Protein AF-X1V152-F1 (afdb_monomer)

pLDDT: mean 90.17, std 10.78, range [33.88, 98.38]

Secondary structure (DSSP, 8-state):
-HHHHGGGGS-HHHHHHHHHH-HHHHHHHHHHHS--S-EEEEEEEEEESSTTTSPEEEEEEEEEEES-HHHHHHHHHHHTT--GGG-HHHHHHHHTTSS---GGG-PPPSS-HHHH--PPPPGGG------TT-EEEE-TT--HHHHHHHHHHHHHHHHTT-GGG-TT-EEEETTPPPPTTS-GGGEEEESTTS-GGG--TT-B--SSPPHHHHHHHHHGGGSPPPPSS--S-GGGS--

Structure (mmCIF, N/CA/C/O backbone):
data_AF-X1V152-F1
#
_entry.id   AF-X1V152-F1
#
loop_
_atom_site.group_PDB
_atom_site.id
_atom_site.type_symbol
_atom_site.label_atom_id
_atom_site.label_alt_id
_atom_site.label_comp_id
_atom_site.label_asym_id
_atom_site.label_entity_id
_atom_site.label_seq_id
_atom_site.pdbx_PDB_ins_code
_atom_site.Cartn_x
_atom_site.Cartn_y
_atom_site.Cartn_z
_atom_site.occupancy
_atom_site.B_iso_or_equiv
_atom_site.auth_seq_id
_atom_site.auth_comp_id
_atom_site.auth_asym_id
_atom_site.auth_atom_id
_atom_site.pdbx_PDB_model_num
ATOM 1 N N . CYS A 1 1 ? -6.641 1.161 7.320 1.00 76.44 1 CYS A N 1
ATOM 2 C CA . CYS A 1 1 ? -8.022 1.249 6.824 1.00 76.44 1 CYS A CA 1
ATOM 3 C C . CYS A 1 1 ? -8.574 2.620 7.219 1.00 76.44 1 CYS A C 1
ATOM 5 O O . CYS A 1 1 ? -8.045 3.566 6.658 1.00 76.44 1 CYS A O 1
ATOM 7 N N . ALA A 1 2 ? -9.563 2.764 8.109 1.00 95.12 2 ALA A N 1
ATOM 8 C CA . ALA A 1 2 ? -10.300 3.973 8.504 1.00 95.12 2 ALA A CA 1
ATOM 9 C C . ALA A 1 2 ? -9.567 5.325 8.364 1.00 95.12 2 ALA A C 1
ATOM 11 O O . ALA A 1 2 ? -10.136 6.253 7.788 1.00 95.12 2 ALA A O 1
ATOM 12 N N . ILE A 1 3 ? -8.303 5.431 8.788 1.00 96.38 3 ILE A N 1
ATOM 13 C CA . ILE A 1 3 ? -7.504 6.663 8.686 1.00 96.38 3 ILE A CA 1
ATOM 14 C C . ILE A 1 3 ? -7.314 7.091 7.220 1.00 96.38 3 ILE A C 1
ATOM 16 O O . ILE A 1 3 ? -7.650 8.208 6.824 1.00 96.38 3 ILE A O 1
ATOM 20 N N . LYS A 1 4 ? -6.863 6.175 6.352 1.00 92.19 4 LYS A N 1
ATOM 21 C CA . LYS A 1 4 ? -6.648 6.445 4.917 1.00 92.19 4 LYS A CA 1
ATOM 22 C C . LYS A 1 4 ? -7.946 6.818 4.186 1.00 92.19 4 LYS A C 1
ATOM 24 O O . LYS A 1 4 ? -7.892 7.494 3.147 1.00 92.19 4 LYS A O 1
ATOM 29 N N . LYS A 1 5 ? -9.119 6.398 4.677 1.00 92.25 5 LYS A N 1
ATOM 30 C CA . LYS A 1 5 ? -10.402 6.755 4.044 1.00 92.25 5 LYS A CA 1
ATOM 31 C C . LYS A 1 5 ? -10.668 8.265 4.095 1.00 92.25 5 LYS A C 1
ATOM 33 O O . LYS A 1 5 ? -11.250 8.783 3.146 1.00 92.25 5 LYS A O 1
ATOM 38 N N . LEU A 1 6 ? -10.134 8.989 5.084 1.00 94.12 6 LEU A N 1
ATOM 39 C CA . LEU A 1 6 ? -10.280 10.450 5.190 1.00 94.12 6 LEU A CA 1
ATOM 40 C C . LEU A 1 6 ? -9.691 11.210 3.999 1.00 94.12 6 LEU A C 1
ATOM 42 O O . LEU A 1 6 ? -10.217 12.246 3.608 1.00 94.12 6 LEU A O 1
ATOM 46 N N . LYS A 1 7 ? -8.671 10.659 3.331 1.00 92.25 7 LYS A N 1
ATOM 47 C CA . LYS A 1 7 ? -8.124 11.242 2.092 1.00 92.25 7 LYS A CA 1
ATOM 48 C C . LYS A 1 7 ? -9.164 11.336 0.961 1.00 92.25 7 LYS A C 1
ATOM 50 O O . LYS A 1 7 ? -8.957 12.067 -0.004 1.00 92.25 7 LYS A O 1
ATOM 55 N N . GLY A 1 8 ? -10.267 10.587 1.050 1.00 91.62 8 GLY A N 1
ATOM 56 C CA . GLY A 1 8 ? -11.402 10.688 0.131 1.00 91.62 8 GLY A CA 1
ATOM 57 C C . GLY A 1 8 ? -12.161 12.016 0.221 1.00 91.62 8 GLY A C 1
ATOM 58 O O . GLY A 1 8 ? -12.855 12.357 -0.726 1.00 91.62 8 GLY A O 1
ATOM 59 N N . LEU A 1 9 ? -11.983 12.777 1.305 1.00 92.69 9 LEU A N 1
ATOM 60 C CA . LEU A 1 9 ? -12.611 14.087 1.520 1.00 92.69 9 LEU A CA 1
ATOM 61 C C . LEU A 1 9 ? -11.923 15.222 0.746 1.00 92.69 9 LEU A C 1
ATOM 63 O O . LEU A 1 9 ? -12.422 16.343 0.715 1.00 92.69 9 LEU A O 1
ATOM 67 N N . LEU A 1 10 ? -10.769 14.946 0.138 1.00 92.44 10 LEU A N 1
ATOM 68 C CA . LEU A 1 10 ? -10.032 15.908 -0.672 1.00 92.44 10 LEU A CA 1
ATOM 69 C C . LEU A 1 10 ? -10.479 15.869 -2.134 1.00 92.44 10 LEU A C 1
ATOM 71 O O . LEU A 1 10 ? -10.869 14.822 -2.654 1.00 92.44 10 LEU A O 1
ATOM 75 N N . THR A 1 11 ? -10.315 16.994 -2.828 1.00 93.62 11 THR A N 1
ATOM 76 C CA . THR A 1 11 ? -10.390 17.041 -4.295 1.00 93.62 11 THR A CA 1
ATOM 77 C C . THR A 1 11 ? -9.261 16.217 -4.914 1.00 93.62 11 THR A C 1
ATOM 79 O O . THR A 1 11 ? -8.253 15.929 -4.264 1.00 93.62 11 THR A O 1
ATOM 82 N N . ASP A 1 12 ? -9.376 15.853 -6.189 1.00 85.50 12 ASP A N 1
ATOM 83 C CA . ASP A 1 12 ? -8.322 15.078 -6.854 1.00 85.50 12 ASP A CA 1
ATOM 84 C C . ASP A 1 12 ? -6.997 15.841 -6.956 1.00 85.50 12 ASP A C 1
ATOM 86 O O . ASP A 1 12 ? -5.931 15.243 -6.793 1.00 85.50 12 ASP A O 1
ATOM 90 N N . GLN A 1 13 ? -7.050 17.167 -7.116 1.00 86.00 13 GLN A N 1
ATOM 91 C CA . GLN A 1 13 ? -5.863 18.019 -7.014 1.00 86.00 13 GLN A CA 1
ATOM 92 C C . GLN A 1 13 ? -5.246 17.946 -5.612 1.00 86.00 13 GLN A C 1
ATOM 94 O O . GLN A 1 13 ? -4.055 17.667 -5.493 1.00 86.00 13 GLN A O 1
ATOM 99 N N . GLY A 1 14 ? -6.048 18.081 -4.548 1.00 89.69 14 GLY A N 1
ATOM 100 C CA . GLY A 1 14 ? -5.559 17.973 -3.168 1.00 89.69 14 GLY A CA 1
ATOM 101 C C . GLY A 1 14 ? -4.979 16.591 -2.851 1.00 89.69 14 GLY A C 1
ATOM 102 O O . GLY A 1 14 ? -3.923 16.467 -2.232 1.00 89.69 14 GLY A O 1
ATOM 103 N N . LYS A 1 15 ? -5.604 15.521 -3.360 1.00 86.19 15 LYS A N 1
ATOM 104 C CA . LYS A 1 15 ? -5.084 14.152 -3.250 1.00 86.19 15 LYS A CA 1
ATOM 105 C C . LYS A 1 15 ? -3.706 14.008 -3.893 1.00 86.19 15 LYS A C 1
ATOM 107 O O . LYS A 1 15 ? -2.918 13.212 -3.373 1.00 86.19 15 LYS A O 1
ATOM 112 N N . LYS A 1 16 ? -3.447 14.677 -5.021 1.00 82.12 16 LYS A N 1
ATOM 113 C CA . LYS A 1 16 ? -2.149 14.665 -5.713 1.00 82.12 16 LYS A CA 1
ATOM 114 C C . LYS A 1 16 ? -1.124 15.528 -4.970 1.00 82.12 16 LYS A C 1
ATOM 116 O O . LYS A 1 16 ? -0.046 15.018 -4.680 1.00 82.12 16 LYS A O 1
ATOM 121 N N . GLY A 1 17 ? -1.482 16.758 -4.591 1.00 84.81 17 GLY A N 1
ATOM 122 C CA . GLY A 1 17 ? -0.613 17.682 -3.845 1.00 84.81 17 GLY A CA 1
ATOM 123 C C . GLY A 1 17 ? -0.079 17.076 -2.545 1.00 84.81 17 GLY A C 1
ATOM 124 O O . GLY A 1 17 ? 1.127 17.035 -2.328 1.00 84.81 17 GLY A O 1
ATOM 125 N N . MET A 1 18 ? -0.949 16.423 -1.769 1.00 87.88 18 MET A N 1
ATOM 126 C CA . MET A 1 18 ? -0.575 15.753 -0.516 1.00 87.88 18 MET A CA 1
ATOM 127 C C . MET A 1 18 ? 0.533 14.692 -0.667 1.00 87.88 18 MET A C 1
ATOM 129 O O . MET A 1 18 ? 1.293 14.462 0.270 1.00 87.88 18 MET A O 1
ATOM 133 N N . HIS A 1 19 ? 0.669 14.035 -1.827 1.00 80.38 19 HIS A N 1
ATOM 134 C CA . HIS A 1 19 ? 1.781 13.093 -2.036 1.00 80.38 19 HIS A CA 1
ATOM 135 C C . HIS A 1 19 ? 3.143 13.789 -2.119 1.00 80.38 19 HIS A C 1
ATOM 137 O O . HIS A 1 19 ? 4.162 13.138 -1.907 1.00 80.38 19 HIS A O 1
ATOM 143 N N . GLN A 1 20 ? 3.167 15.077 -2.464 1.00 78.44 20 GLN A N 1
ATOM 144 C CA . GLN A 1 20 ? 4.387 15.871 -2.593 1.00 78.44 20 GLN A CA 1
ATOM 145 C C . GLN A 1 20 ? 4.755 16.576 -1.285 1.00 78.44 20 GLN A C 1
ATOM 147 O O . GLN A 1 20 ? 5.934 16.774 -1.022 1.00 78.44 20 GLN A O 1
ATOM 152 N N . GLU A 1 21 ? 3.758 16.911 -0.470 1.00 84.62 21 GLU A N 1
ATOM 153 C CA . GLU A 1 21 ? 3.936 17.659 0.781 1.00 84.62 21 GLU A CA 1
ATOM 154 C C . GLU A 1 21 ? 4.182 16.757 2.000 1.00 84.62 21 GLU A C 1
ATOM 156 O O . GLU A 1 21 ? 4.743 17.202 2.995 1.00 84.62 21 GLU A O 1
ATOM 161 N N . GLY A 1 22 ? 3.792 15.482 1.924 1.00 87.75 22 GLY A N 1
ATOM 162 C CA . GLY A 1 22 ? 3.947 14.522 3.016 1.00 87.75 22 GLY A CA 1
ATOM 163 C C . GLY A 1 22 ? 2.675 13.712 3.210 1.00 87.75 22 GLY A C 1
ATOM 164 O O . GLY A 1 22 ? 1.782 14.096 3.961 1.00 87.75 22 GLY A O 1
ATOM 165 N N . LEU A 1 23 ? 2.589 12.562 2.533 1.00 87.44 23 LEU A N 1
ATOM 166 C CA . LEU A 1 23 ? 1.359 11.769 2.486 1.00 87.44 23 LEU A CA 1
ATOM 167 C C . LEU A 1 23 ? 0.889 11.309 3.870 1.00 87.44 23 LEU A C 1
ATOM 169 O O . LEU A 1 23 ? -0.301 11.378 4.162 1.00 87.44 23 LEU A O 1
ATOM 173 N N . PHE A 1 24 ? 1.803 10.788 4.688 1.00 91.06 24 PHE A N 1
ATOM 174 C CA . PHE A 1 24 ? 1.440 10.192 5.972 1.00 91.06 24 PHE A CA 1
ATOM 175 C C . PHE A 1 24 ? 0.976 11.261 6.961 1.00 91.06 24 PHE A C 1
ATOM 177 O O . PHE A 1 24 ? -0.151 11.178 7.444 1.00 91.06 24 PHE A O 1
ATOM 184 N N . GLU A 1 25 ? 1.778 12.307 7.162 1.00 92.88 25 GLU A N 1
ATOM 185 C CA . GLU A 1 25 ? 1.422 13.424 8.044 1.00 92.88 25 GLU A CA 1
ATOM 186 C C . GLU A 1 25 ? 0.159 14.144 7.583 1.00 92.88 25 GLU A C 1
ATOM 188 O O . GLU A 1 25 ? -0.759 14.327 8.378 1.00 92.88 25 GLU A O 1
ATOM 193 N N . GLY A 1 26 ? 0.045 14.443 6.285 1.00 94.19 26 GLY A N 1
ATOM 194 C CA . GLY A 1 26 ? -1.124 15.131 5.748 1.00 94.19 26 GLY A CA 1
ATOM 195 C C . GLY A 1 26 ? -2.425 14.347 5.946 1.00 94.19 26 GLY A C 1
ATOM 196 O O . GLY A 1 26 ? -3.474 14.937 6.197 1.00 94.19 26 GLY A O 1
ATOM 197 N N . VAL A 1 27 ? -2.392 13.011 5.880 1.00 95.06 27 VAL A N 1
ATOM 198 C CA . VAL A 1 27 ? -3.576 12.191 6.194 1.00 95.06 27 VAL A CA 1
ATOM 199 C C . VAL A 1 27 ? -3.890 12.208 7.692 1.00 95.06 27 VAL A C 1
ATOM 201 O O . VAL A 1 27 ? -5.065 12.224 8.059 1.00 95.06 27 VAL A O 1
ATOM 204 N N . VAL A 1 28 ? -2.882 12.224 8.563 1.00 96.00 28 VAL A N 1
ATOM 205 C CA . VAL A 1 28 ? -3.095 12.313 10.015 1.00 96.00 28 VAL A CA 1
ATOM 206 C C . VAL A 1 28 ? -3.593 13.709 10.420 1.00 96.00 28 VAL A C 1
ATOM 208 O O . VAL A 1 28 ? -4.458 13.823 11.287 1.00 96.00 28 VAL A O 1
ATOM 211 N N . ASP A 1 29 ? -3.179 14.771 9.728 1.00 95.50 29 ASP A N 1
ATOM 212 C CA . ASP A 1 29 ? -3.737 16.119 9.902 1.00 95.50 29 ASP A CA 1
ATOM 213 C C . ASP A 1 29 ? -5.233 16.173 9.574 1.00 95.50 29 ASP A C 1
ATOM 215 O O . ASP A 1 29 ? -6.008 16.819 10.287 1.00 95.50 29 ASP A O 1
ATOM 219 N N . LEU A 1 30 ? -5.682 15.416 8.564 1.00 95.31 30 LEU A N 1
ATOM 220 C CA . LEU A 1 30 ? -7.113 15.276 8.290 1.00 95.31 30 LEU A CA 1
ATOM 221 C C . LEU A 1 30 ? -7.874 14.645 9.458 1.00 95.31 30 LEU A C 1
ATOM 223 O O . LEU A 1 30 ? -9.034 14.995 9.649 1.00 95.31 30 LEU A O 1
ATOM 227 N N . MET A 1 31 ? -7.267 13.763 10.261 1.00 95.19 31 MET A N 1
ATOM 228 C CA . MET A 1 31 ? -7.928 13.222 11.460 1.00 95.19 31 MET A CA 1
ATOM 229 C C . MET A 1 31 ? -8.165 14.298 12.524 1.00 95.19 31 MET A C 1
ATOM 231 O O . MET A 1 31 ? -9.177 14.259 13.222 1.00 95.19 31 MET A O 1
ATOM 235 N N . VAL A 1 32 ? -7.255 15.270 12.646 1.00 94.25 32 VAL A N 1
ATOM 236 C CA . VAL A 1 32 ? -7.402 16.384 13.597 1.00 94.25 32 VAL A CA 1
ATOM 237 C C . VAL A 1 32 ? -8.566 17.284 13.194 1.00 94.25 32 VAL A C 1
ATOM 239 O O . VAL A 1 32 ? -9.377 17.673 14.041 1.00 94.25 32 VAL A O 1
ATOM 242 N N . ALA A 1 33 ? -8.667 17.585 11.897 1.00 94.31 33 ALA A N 1
ATOM 243 C CA . ALA A 1 33 ? -9.751 18.388 11.345 1.00 94.31 33 ALA A CA 1
ATOM 244 C C . ALA A 1 33 ? -11.090 17.627 11.338 1.00 94.31 33 ALA A C 1
ATOM 246 O O . ALA A 1 33 ? -12.133 18.185 11.682 1.00 94.31 33 ALA A O 1
ATOM 247 N N . VAL A 1 34 ? -11.067 16.340 10.982 1.00 93.62 34 VAL A N 1
ATOM 248 C CA . VAL A 1 34 ? -12.252 15.499 10.783 1.00 93.62 34 VAL A CA 1
ATOM 249 C C . VAL A 1 34 ? -12.352 14.459 11.893 1.00 93.62 34 VAL A C 1
ATOM 251 O O . VAL A 1 34 ? -11.900 13.318 11.784 1.00 93.62 34 VAL A O 1
ATOM 254 N N . LYS A 1 35 ? -13.031 14.860 12.969 1.00 90.88 35 LYS A N 1
ATOM 255 C CA . LYS A 1 35 ? -13.246 14.056 14.180 1.00 90.88 35 LYS A CA 1
ATOM 256 C C . LYS A 1 35 ? -14.352 13.018 13.987 1.00 90.88 35 LYS A C 1
ATOM 258 O O . LYS A 1 35 ? -15.445 13.140 14.551 1.00 90.88 35 LYS A O 1
ATOM 263 N N . SER A 1 36 ? -14.056 12.018 13.164 1.00 93.38 36 SER A N 1
ATOM 264 C CA . SER A 1 36 ? -14.934 10.874 12.908 1.00 93.38 36 SER A CA 1
ATOM 265 C C . SER A 1 36 ? -15.398 10.244 14.223 1.00 93.38 36 SER A C 1
ATOM 267 O O . SER A 1 36 ? -14.604 10.045 15.137 1.00 93.38 36 SER A O 1
ATOM 269 N N . LYS A 1 37 ? -16.701 9.966 14.335 1.00 94.94 37 LYS A N 1
ATOM 270 C CA . LYS A 1 37 ? -17.310 9.420 15.564 1.00 94.94 37 LYS A CA 1
ATOM 271 C C . LYS A 1 37 ? -17.403 7.900 15.574 1.00 94.94 37 LYS A C 1
ATOM 273 O O . LYS A 1 37 ? -17.539 7.308 16.640 1.00 94.94 37 LYS A O 1
ATOM 278 N N . LEU A 1 38 ? -17.377 7.296 14.393 1.00 97.00 38 LEU A N 1
ATOM 279 C CA . LEU A 1 38 ? -17.448 5.863 14.178 1.00 97.00 38 LEU A CA 1
ATOM 280 C C . LEU A 1 38 ? -16.757 5.548 12.852 1.00 97.00 38 LEU A C 1
ATOM 282 O O . LEU A 1 38 ? -17.009 6.212 11.847 1.00 97.00 38 LEU A O 1
ATOM 286 N N . ALA A 1 39 ? -15.914 4.526 12.856 1.00 97.38 39 ALA A N 1
ATOM 287 C CA . ALA A 1 39 ? -15.405 3.882 11.663 1.00 97.38 39 ALA A CA 1
ATOM 288 C C . ALA A 1 39 ? -16.053 2.504 11.534 1.00 97.38 39 ALA A C 1
ATOM 290 O O . ALA A 1 39 ? -16.161 1.773 12.517 1.00 97.38 39 ALA A O 1
ATOM 291 N N . VAL A 1 40 ? -16.464 2.162 10.314 1.00 98.00 40 VAL A N 1
ATOM 292 C CA . VAL A 1 40 ? -16.958 0.833 9.953 1.00 98.00 40 VAL A CA 1
ATOM 293 C C . VAL A 1 40 ? -16.150 0.347 8.755 1.00 98.00 40 VAL A C 1
ATOM 295 O O . VAL A 1 40 ? -16.016 1.039 7.736 1.00 98.00 40 VAL A O 1
ATOM 298 N N . VAL A 1 41 ? -15.565 -0.832 8.902 1.00 97.94 41 VAL A N 1
ATOM 299 C CA . VAL A 1 41 ? -14.813 -1.538 7.874 1.00 97.94 41 VAL A CA 1
ATOM 300 C C . VAL A 1 41 ? -15.645 -2.736 7.454 1.00 97.94 41 VAL A C 1
ATOM 302 O O . VAL A 1 41 ? -15.878 -3.650 8.244 1.00 97.94 41 VAL A O 1
ATOM 305 N N . ASP A 1 42 ? -16.090 -2.696 6.203 1.00 97.50 42 ASP A N 1
ATOM 306 C CA . ASP A 1 42 ? -16.613 -3.868 5.518 1.00 97.50 42 ASP A CA 1
ATOM 307 C C . ASP A 1 42 ? -15.442 -4.819 5.255 1.00 97.50 42 ASP A C 1
ATOM 309 O O . ASP A 1 42 ? -14.516 -4.482 4.511 1.00 97.50 42 ASP A O 1
ATOM 313 N N . ALA A 1 43 ? -15.462 -5.951 5.950 1.00 97.25 43 ALA A N 1
ATOM 314 C CA . ALA A 1 43 ? -14.514 -7.040 5.812 1.00 97.25 43 ALA A CA 1
ATOM 315 C C . ALA A 1 43 ? -15.269 -8.337 5.477 1.00 97.25 43 ALA A C 1
ATOM 317 O O . ALA A 1 43 ? -14.896 -9.414 5.936 1.00 97.25 43 ALA A O 1
ATOM 318 N N . VAL A 1 44 ? -16.365 -8.247 4.711 1.00 98.12 44 VAL A N 1
ATOM 319 C CA . VAL A 1 44 ? -17.087 -9.436 4.238 1.00 98.12 44 VAL A CA 1
ATOM 320 C C . VAL A 1 44 ? -16.230 -10.151 3.197 1.00 98.12 44 VAL A C 1
ATOM 322 O O . VAL A 1 44 ? -15.864 -11.313 3.381 1.00 98.12 44 VAL A O 1
ATOM 325 N N . VAL A 1 45 ? -15.819 -9.413 2.162 1.00 97.44 45 VAL A N 1
ATOM 326 C CA . VAL A 1 45 ? -14.827 -9.846 1.173 1.00 97.44 45 VAL A CA 1
ATOM 327 C C . VAL A 1 45 ? -13.694 -8.830 1.138 1.00 97.44 45 VAL A C 1
ATOM 329 O O . VAL A 1 45 ? -13.854 -7.696 0.689 1.00 97.44 45 VAL A O 1
ATOM 332 N N . CYS A 1 46 ? -12.533 -9.250 1.620 1.00 96.62 46 CYS A N 1
ATOM 333 C CA . CYS A 1 46 ? -11.304 -8.475 1.585 1.00 96.62 46 CYS A CA 1
ATOM 334 C C . CYS A 1 46 ? -10.493 -8.791 0.319 1.00 96.62 46 CYS A C 1
ATOM 336 O O . CYS A 1 46 ? -10.899 -9.589 -0.528 1.00 96.62 46 CYS A O 1
ATOM 338 N N . GLN A 1 47 ? -9.312 -8.182 0.203 1.00 95.19 47 GLN A N 1
ATOM 339 C CA . GLN A 1 47 ? -8.391 -8.422 -0.901 1.00 95.19 47 GLN A CA 1
ATOM 340 C C . GLN A 1 47 ? -6.959 -8.600 -0.382 1.00 95.19 47 GLN A C 1
ATOM 342 O O . GLN A 1 47 ? -6.501 -7.819 0.453 1.00 95.19 47 GLN A O 1
ATOM 347 N N . GLU A 1 48 ? -6.254 -9.608 -0.894 1.00 95.00 48 GLU A N 1
ATOM 348 C CA . GLU A 1 48 ? -4.826 -9.846 -0.650 1.00 95.00 48 GLU A CA 1
ATOM 349 C C . GLU A 1 48 ? -4.011 -9.773 -1.954 1.00 95.00 48 GLU A C 1
ATOM 351 O O . GLU A 1 48 ? -4.569 -9.774 -3.051 1.00 95.00 48 GLU A O 1
ATOM 356 N N . GLY A 1 49 ? -2.684 -9.684 -1.865 1.00 91.88 49 GLY A N 1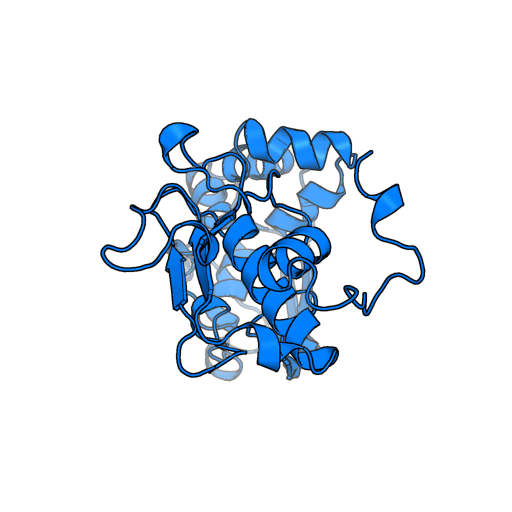
ATOM 357 C CA . GLY A 1 49 ? -1.812 -9.557 -3.035 1.00 91.88 49 GLY A CA 1
ATOM 358 C C . GLY A 1 49 ? -1.882 -8.173 -3.694 1.00 91.88 49 GLY A C 1
ATOM 359 O O . GLY A 1 49 ? -1.796 -7.145 -3.020 1.00 91.88 49 GLY A O 1
ATOM 360 N N . ILE A 1 50 ? -1.994 -8.126 -5.024 1.00 87.69 50 ILE A N 1
ATOM 361 C CA . ILE A 1 50 ? -1.819 -6.903 -5.843 1.00 87.69 50 ILE A CA 1
ATOM 362 C C . ILE A 1 50 ? -3.115 -6.078 -5.955 1.00 87.69 50 ILE A C 1
ATOM 364 O O . ILE A 1 50 ? -3.637 -5.813 -7.040 1.00 87.69 50 ILE A O 1
ATOM 368 N N . GLY A 1 51 ? -3.673 -5.670 -4.815 1.00 85.19 51 GLY A N 1
ATOM 369 C CA . GLY A 1 51 ? -4.806 -4.738 -4.775 1.00 85.19 51 GLY A CA 1
ATOM 370 C C . GLY A 1 51 ? -4.442 -3.309 -5.237 1.00 85.19 51 GLY A C 1
ATOM 371 O O . GLY A 1 51 ? -3.265 -2.969 -5.348 1.00 85.19 51 GLY A O 1
ATOM 372 N N . PRO A 1 52 ? -5.434 -2.428 -5.483 1.00 82.19 52 PRO A N 1
ATOM 373 C CA . PRO A 1 52 ? -6.870 -2.693 -5.393 1.00 82.19 52 PRO A CA 1
ATOM 374 C C . PRO A 1 52 ? -7.455 -3.358 -6.652 1.00 82.19 52 PRO A C 1
ATOM 376 O O . PRO A 1 52 ? -8.556 -3.894 -6.603 1.00 82.19 52 PRO A O 1
ATOM 379 N N . ILE A 1 53 ? -6.742 -3.330 -7.783 1.00 82.50 53 ILE A N 1
ATOM 380 C CA . ILE A 1 53 ? -7.286 -3.781 -9.076 1.00 82.50 53 ILE A CA 1
ATOM 381 C C . ILE A 1 53 ? -7.121 -5.293 -9.278 1.00 82.50 53 ILE A C 1
ATOM 383 O O . ILE A 1 53 ? -8.048 -5.946 -9.745 1.00 82.50 53 ILE A O 1
ATOM 387 N N . PHE A 1 54 ? -5.973 -5.865 -8.900 1.00 86.25 54 PHE A N 1
ATOM 388 C CA . PHE A 1 54 ? -5.591 -7.238 -9.270 1.00 86.25 54 PHE A CA 1
ATOM 389 C C . PHE A 1 54 ? -5.409 -8.191 -8.090 1.00 86.25 54 PHE A C 1
ATOM 391 O O . PHE A 1 54 ? -4.916 -9.306 -8.255 1.00 86.25 54 PHE A O 1
ATOM 398 N N . GLY A 1 55 ? -5.763 -7.759 -6.886 1.00 89.62 55 GLY A N 1
ATOM 399 C CA . GLY A 1 55 ? -5.632 -8.589 -5.702 1.00 89.62 55 GLY A CA 1
ATOM 400 C C . GLY A 1 55 ? -6.695 -9.684 -5.667 1.00 89.62 55 GLY A C 1
ATOM 401 O O . GLY A 1 55 ? -7.750 -9.580 -6.296 1.00 89.62 55 GLY A O 1
ATOM 402 N N . LYS A 1 56 ? -6.401 -10.733 -4.908 1.00 92.31 56 LYS A N 1
ATOM 403 C CA . LYS A 1 56 ? -7.195 -11.955 -4.802 1.00 92.31 56 LYS A CA 1
ATOM 404 C C . LYS A 1 56 ? -8.266 -11.759 -3.725 1.00 92.31 56 LYS A C 1
ATOM 406 O O . LYS A 1 56 ? -7.927 -11.268 -2.645 1.00 92.31 56 LYS A O 1
ATOM 411 N N . PRO A 1 57 ? -9.539 -12.091 -3.996 1.00 96.19 57 PRO A N 1
ATOM 412 C CA . PRO A 1 57 ? -10.592 -11.956 -3.001 1.00 96.19 57 PRO A CA 1
ATOM 413 C C . PRO A 1 57 ? -10.357 -12.929 -1.841 1.00 96.19 57 PRO A C 1
ATOM 415 O O . PRO A 1 57 ? -9.998 -14.087 -2.055 1.00 96.19 57 PRO A O 1
ATOM 418 N N . VAL A 1 58 ? -10.587 -12.459 -0.616 1.00 97.69 58 VAL A N 1
ATOM 419 C CA . VAL A 1 58 ? -10.540 -13.275 0.602 1.00 97.69 58 VAL A CA 1
ATOM 420 C C . VAL A 1 58 ? -11.838 -13.067 1.359 1.00 97.69 58 VAL A C 1
ATOM 422 O O . VAL A 1 58 ? -12.069 -12.001 1.926 1.00 97.69 58 VAL A O 1
ATOM 425 N N . GLU A 1 59 ? -12.690 -14.084 1.363 1.00 98.12 59 GLU A N 1
ATOM 426 C CA . GLU A 1 59 ? -13.903 -14.075 2.172 1.00 98.12 59 GLU A CA 1
ATOM 427 C C . GLU A 1 59 ? -13.526 -14.207 3.651 1.00 98.12 59 GLU A C 1
ATOM 429 O O . GLU A 1 59 ? -12.845 -15.154 4.051 1.00 98.12 59 GLU A O 1
ATOM 434 N N . MET A 1 60 ? -13.930 -13.218 4.445 1.00 98.00 60 MET A N 1
ATOM 435 C CA . MET A 1 60 ? -13.699 -13.173 5.889 1.00 98.00 60 MET A CA 1
ATOM 436 C C . MET A 1 60 ? -15.026 -13.149 6.656 1.00 98.00 60 MET A C 1
ATOM 438 O O . MET A 1 60 ? -15.066 -13.639 7.778 1.00 98.00 60 MET A O 1
ATOM 442 N N . ASN A 1 61 ? -16.112 -12.646 6.049 1.00 97.88 61 ASN A N 1
ATOM 443 C CA . ASN A 1 61 ? -17.445 -12.538 6.660 1.00 97.88 61 ASN A CA 1
ATOM 444 C C . ASN A 1 61 ? -17.456 -11.747 7.979 1.00 97.88 61 ASN A C 1
ATOM 446 O O . ASN A 1 61 ? -18.163 -12.095 8.923 1.00 97.88 61 ASN A O 1
ATOM 450 N N . LEU A 1 62 ? -16.679 -10.661 8.040 1.00 98.12 62 LEU A N 1
ATOM 451 C CA . LEU A 1 62 ? -16.540 -9.824 9.230 1.00 98.12 62 LEU A CA 1
ATOM 452 C C . LEU A 1 62 ? -16.987 -8.387 8.971 1.00 98.12 62 LEU A C 1
ATOM 454 O O . LEU A 1 62 ? -16.889 -7.856 7.867 1.00 98.12 62 LEU A O 1
ATOM 458 N N . ILE A 1 63 ? -17.391 -7.716 10.044 1.00 98.19 63 ILE A N 1
ATOM 459 C CA . ILE A 1 63 ? -17.475 -6.259 10.108 1.00 98.19 63 ILE A CA 1
ATOM 460 C C . ILE A 1 63 ? -16.609 -5.818 11.281 1.00 98.19 63 ILE A C 1
ATOM 462 O O . ILE A 1 63 ? -16.771 -6.318 12.391 1.00 98.19 63 ILE A O 1
ATOM 466 N N . VAL A 1 64 ? -15.709 -4.863 11.047 1.00 98.19 64 VAL A N 1
ATOM 467 C CA . VAL A 1 64 ? -14.922 -4.243 12.122 1.00 98.19 64 VAL A CA 1
ATOM 468 C C . VAL A 1 64 ? -15.433 -2.827 12.326 1.00 98.19 64 VAL A C 1
ATOM 470 O O . VAL A 1 64 ? -15.448 -2.030 11.388 1.00 98.19 64 VAL A O 1
ATOM 473 N N . ALA A 1 65 ? -15.857 -2.491 13.541 1.00 98.06 65 ALA A N 1
ATOM 474 C CA . ALA A 1 65 ? -16.377 -1.168 13.855 1.00 98.06 65 ALA A CA 1
ATOM 475 C C . ALA A 1 65 ? -15.838 -0.655 15.189 1.00 98.06 65 ALA A C 1
ATOM 477 O O . ALA A 1 65 ? -15.657 -1.415 16.135 1.00 98.06 65 ALA A O 1
ATOM 478 N N . GLY A 1 66 ? -15.599 0.651 15.272 1.00 98.00 66 GLY A N 1
ATOM 479 C CA . GLY A 1 66 ? -15.073 1.274 16.481 1.00 98.00 66 GLY A CA 1
ATOM 480 C C . GLY A 1 66 ? -15.080 2.795 16.405 1.00 98.00 66 GLY A C 1
ATOM 481 O O . GLY A 1 66 ? -15.166 3.382 15.326 1.00 98.00 66 GLY A O 1
ATOM 482 N N . LYS A 1 67 ? -15.029 3.448 17.569 1.00 97.31 67 LYS A N 1
ATOM 483 C CA . LYS A 1 67 ? -15.028 4.920 17.674 1.00 97.31 67 LYS A CA 1
ATOM 484 C C . LYS A 1 67 ? -13.626 5.524 17.569 1.00 97.31 67 LYS A C 1
ATOM 486 O O . LYS A 1 67 ? -13.499 6.696 17.236 1.00 97.31 67 LYS A O 1
ATOM 491 N N . ASP A 1 68 ? -12.600 4.721 17.834 1.00 98.06 68 ASP A N 1
ATOM 492 C CA . ASP A 1 68 ? -11.194 5.088 17.705 1.00 98.06 68 ASP A CA 1
ATOM 493 C C . ASP A 1 68 ? -10.639 4.536 16.383 1.00 98.06 68 ASP A C 1
ATOM 495 O O . ASP A 1 68 ? -10.620 3.327 16.145 1.00 98.06 68 ASP A O 1
ATOM 499 N N . LEU A 1 69 ? -10.206 5.437 15.500 1.00 98.00 69 LEU A N 1
ATOM 500 C CA . LEU A 1 69 ? -9.705 5.092 14.169 1.00 98.00 69 LEU A CA 1
ATOM 501 C C . LEU A 1 69 ? -8.356 4.361 14.221 1.00 98.00 69 LEU A C 1
ATOM 503 O O . LEU A 1 69 ? -8.109 3.507 13.370 1.00 98.00 69 LEU A O 1
ATOM 507 N N . VAL A 1 70 ? -7.503 4.679 15.198 1.00 98.25 70 VAL A N 1
ATOM 508 C CA . VAL A 1 70 ? -6.206 4.021 15.408 1.00 98.25 70 VAL A CA 1
ATOM 509 C C . VAL A 1 70 ? -6.430 2.604 15.934 1.00 98.25 70 VAL A C 1
ATOM 511 O O . VAL A 1 70 ? -5.813 1.658 15.438 1.00 98.25 70 VAL A O 1
ATOM 514 N N . ALA A 1 71 ? -7.378 2.424 16.856 1.00 98.38 71 ALA A N 1
ATOM 515 C CA . ALA A 1 71 ? -7.739 1.104 17.373 1.00 98.38 71 ALA A CA 1
ATOM 516 C C . ALA A 1 71 ? -8.343 0.213 16.275 1.00 98.38 71 ALA A C 1
ATOM 518 O O . ALA A 1 71 ? -7.989 -0.963 16.157 1.00 98.38 71 ALA A O 1
ATOM 519 N N . VAL A 1 72 ? -9.208 0.776 15.422 1.00 98.38 72 VAL A N 1
ATOM 520 C CA . VAL A 1 72 ? -9.781 0.062 14.270 1.00 98.38 72 VAL A CA 1
ATOM 521 C C . VAL A 1 72 ? -8.694 -0.335 13.273 1.00 98.38 72 VAL A C 1
ATOM 523 O O . VAL A 1 72 ? -8.651 -1.492 12.857 1.00 98.38 72 VAL A O 1
ATOM 526 N N . ASP A 1 73 ? -7.797 0.581 12.900 1.00 98.12 73 ASP A N 1
ATOM 527 C CA . ASP A 1 73 ? -6.749 0.289 11.918 1.00 98.12 73 ASP A CA 1
ATOM 528 C C . ASP A 1 73 ? -5.693 -0.686 12.435 1.00 98.12 73 ASP A C 1
ATOM 530 O O . ASP A 1 73 ? -5.312 -1.596 11.696 1.00 98.12 73 ASP A O 1
ATOM 534 N N . SER A 1 74 ? -5.279 -0.565 13.697 1.00 98.25 74 SER A N 1
ATOM 535 C CA . SER A 1 74 ? -4.363 -1.522 14.331 1.00 98.25 74 SER A CA 1
ATOM 536 C C . SER A 1 74 ? -4.992 -2.911 14.466 1.00 98.25 74 SER A C 1
ATOM 538 O O . SER A 1 74 ? -4.335 -3.917 14.201 1.00 98.25 74 SER A O 1
ATOM 540 N N . THR A 1 75 ? -6.285 -2.990 14.793 1.00 98.25 75 THR A N 1
ATOM 541 C CA . THR A 1 75 ? -7.017 -4.264 14.852 1.00 98.25 75 THR A CA 1
ATOM 542 C C . THR A 1 75 ? -7.174 -4.882 13.468 1.00 98.25 75 THR A C 1
ATOM 544 O O . THR A 1 75 ? -6.930 -6.075 13.316 1.00 98.25 75 THR A O 1
ATOM 547 N N . CYS A 1 76 ? -7.477 -4.081 12.441 1.00 98.19 76 CYS A N 1
ATOM 548 C CA . CYS A 1 76 ? -7.498 -4.556 11.058 1.00 98.19 76 CYS A CA 1
ATOM 549 C C . CYS A 1 76 ? -6.123 -5.064 10.610 1.00 98.19 76 CYS A C 1
ATOM 551 O O . CYS A 1 76 ? -6.065 -6.099 9.960 1.00 98.19 76 CYS A O 1
ATOM 553 N N . ALA A 1 77 ? -5.027 -4.377 10.960 1.00 97.94 77 ALA A N 1
ATOM 554 C CA . ALA A 1 77 ? -3.673 -4.827 10.636 1.00 97.94 77 ALA A CA 1
ATOM 555 C C . ALA A 1 77 ? -3.397 -6.217 11.231 1.00 97.94 77 ALA A C 1
ATOM 557 O O . ALA A 1 77 ? -3.054 -7.142 10.496 1.00 97.94 77 ALA A O 1
ATOM 558 N N . ARG A 1 78 ? -3.661 -6.396 12.533 1.00 97.94 78 ARG A N 1
ATOM 559 C CA . ARG A 1 78 ? -3.512 -7.693 13.211 1.00 97.94 78 ARG A CA 1
ATOM 560 C C . ARG A 1 78 ? -4.426 -8.772 12.616 1.00 97.94 78 ARG A C 1
ATOM 562 O O . ARG A 1 78 ? -3.978 -9.901 12.428 1.00 97.94 78 ARG A O 1
ATOM 569 N N . LEU A 1 79 ? -5.671 -8.422 12.273 1.00 98.25 79 LEU A N 1
ATOM 570 C CA . LEU A 1 79 ? -6.644 -9.327 11.644 1.00 98.25 79 LEU A CA 1
ATOM 571 C C . LEU A 1 79 ? -6.093 -9.950 10.356 1.00 98.25 79 LEU A C 1
ATOM 573 O O . LEU A 1 79 ? -6.275 -11.146 10.139 1.00 98.25 79 LEU A O 1
ATOM 577 N N . ILE A 1 80 ? -5.396 -9.156 9.535 1.00 97.62 80 ILE A N 1
ATOM 578 C CA . ILE A 1 80 ? -4.814 -9.606 8.261 1.00 97.62 80 ILE A CA 1
ATOM 579 C C . ILE A 1 80 ? -3.345 -10.067 8.372 1.00 97.62 80 ILE A C 1
ATOM 581 O O . ILE A 1 80 ? -2.678 -10.292 7.360 1.00 97.62 80 ILE A O 1
ATOM 585 N N . GLY A 1 81 ? -2.817 -10.213 9.593 1.00 97.00 81 GLY A N 1
ATOM 586 C CA . GLY A 1 81 ? -1.459 -10.706 9.853 1.00 97.00 81 GLY A CA 1
ATOM 587 C C . GLY A 1 81 ? -0.331 -9.697 9.603 1.00 97.00 81 GLY A C 1
ATOM 588 O O . GLY A 1 81 ? 0.787 -10.097 9.272 1.00 97.00 81 GLY A O 1
ATOM 589 N N . TYR A 1 82 ? -0.615 -8.403 9.737 1.00 96.62 82 TYR A N 1
ATOM 590 C CA . TYR A 1 82 ? 0.391 -7.344 9.817 1.00 96.62 82 TYR A CA 1
ATOM 591 C C . TYR A 1 82 ? 0.675 -6.982 11.274 1.00 96.62 82 TYR A C 1
ATOM 593 O O . TYR A 1 82 ? -0.231 -6.991 12.113 1.00 96.62 82 TYR A O 1
ATOM 601 N N . ASP A 1 83 ? 1.915 -6.592 11.556 1.00 96.56 83 ASP A N 1
ATOM 602 C CA . ASP A 1 83 ? 2.221 -5.877 12.787 1.00 96.56 83 ASP A CA 1
ATOM 603 C C . ASP A 1 83 ? 1.755 -4.411 12.632 1.00 96.56 83 ASP A C 1
ATOM 605 O O . ASP A 1 83 ? 2.076 -3.764 11.629 1.00 96.56 83 ASP A O 1
ATOM 609 N N . PRO A 1 84 ? 0.973 -3.851 13.578 1.00 96.38 84 PRO A N 1
ATOM 610 C CA . PRO A 1 84 ? 0.531 -2.459 13.506 1.00 96.38 84 PRO A CA 1
ATOM 611 C C . PRO A 1 84 ? 1.664 -1.438 13.330 1.00 96.38 84 PRO A C 1
ATOM 613 O O . PRO A 1 84 ? 1.439 -0.404 12.698 1.00 96.38 84 PRO A O 1
ATOM 616 N N . SER A 1 85 ? 2.874 -1.727 13.818 1.00 96.06 85 SER A N 1
ATOM 617 C CA . SER A 1 85 ? 4.059 -0.875 13.649 1.00 96.06 85 SER A CA 1
ATOM 618 C C . SER A 1 85 ? 4.519 -0.744 12.191 1.00 96.06 85 SER A C 1
ATOM 620 O O . SER A 1 85 ? 5.161 0.239 11.830 1.00 96.06 85 SER A O 1
ATOM 622 N N . GLU A 1 86 ? 4.116 -1.668 11.314 1.00 93.50 86 GLU A N 1
ATOM 623 C CA . GLU A 1 86 ? 4.363 -1.587 9.869 1.00 93.50 86 GLU A CA 1
ATOM 624 C C . GLU A 1 86 ? 3.433 -0.570 9.180 1.00 93.50 86 GLU A C 1
ATOM 626 O O . GLU A 1 86 ? 3.628 -0.208 8.016 1.00 93.50 86 GLU A O 1
ATOM 631 N N . THR A 1 87 ? 2.393 -0.094 9.875 1.00 92.50 87 THR A N 1
ATOM 632 C CA . THR A 1 87 ? 1.361 0.778 9.303 1.00 92.50 87 THR A CA 1
ATOM 633 C C . THR A 1 87 ? 1.583 2.241 9.686 1.00 92.50 87 THR A C 1
ATOM 635 O O . THR A 1 87 ? 0.991 2.757 10.629 1.00 92.50 87 THR A O 1
ATOM 638 N N . LEU A 1 88 ? 2.409 2.944 8.902 1.00 93.44 88 LEU A N 1
ATOM 639 C CA . LEU A 1 88 ? 2.847 4.323 9.185 1.00 93.44 88 LEU A CA 1
ATOM 640 C C . LEU A 1 88 ? 1.713 5.303 9.534 1.00 93.44 88 LEU A C 1
ATOM 642 O O . LEU A 1 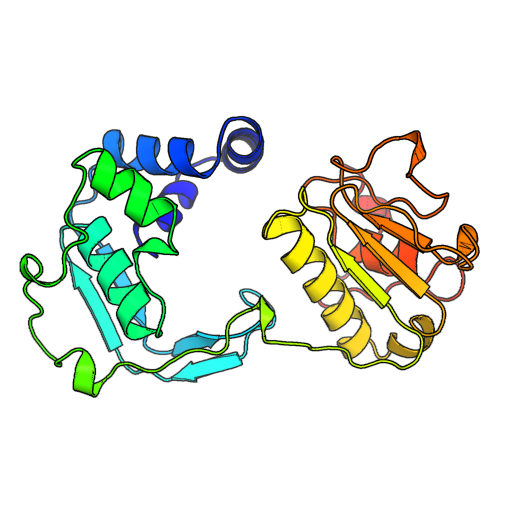88 ? 1.865 6.111 10.440 1.00 93.44 88 LEU A O 1
ATOM 646 N N . LEU A 1 89 ? 0.552 5.224 8.870 1.00 95.25 89 LEU A N 1
ATOM 647 C CA . LEU A 1 89 ? -0.595 6.078 9.221 1.00 95.25 89 LEU A CA 1
ATOM 648 C C . LEU A 1 89 ? -1.088 5.842 10.655 1.00 95.25 89 LEU A C 1
ATOM 650 O O . LEU A 1 89 ? -1.370 6.799 11.371 1.00 95.25 89 LEU A O 1
ATOM 654 N N . THR A 1 90 ? -1.192 4.579 11.065 1.00 97.00 90 THR A N 1
ATOM 655 C CA . THR A 1 90 ? -1.622 4.181 12.410 1.00 97.00 90 THR A CA 1
ATOM 656 C C . THR A 1 90 ? -0.579 4.593 13.442 1.00 97.00 90 THR A C 1
ATOM 658 O O . THR A 1 90 ? -0.935 5.185 14.457 1.00 97.00 90 THR A O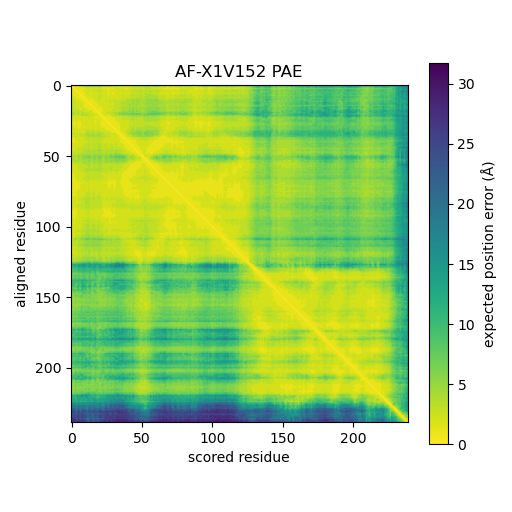 1
ATOM 661 N N . VAL A 1 91 ? 0.703 4.344 13.152 1.00 97.38 91 VAL A N 1
ATOM 662 C CA . VAL A 1 91 ? 1.834 4.710 14.017 1.00 97.38 91 VAL A CA 1
ATOM 663 C C . VAL A 1 91 ? 1.875 6.218 14.252 1.00 97.38 91 VAL A C 1
ATOM 665 O O . VAL A 1 91 ? 1.899 6.661 15.399 1.00 97.38 91 VAL A O 1
ATOM 668 N N . ASN A 1 92 ? 1.813 7.019 13.187 1.00 97.00 92 ASN A N 1
ATOM 669 C CA . ASN A 1 92 ? 1.916 8.475 13.289 1.00 97.00 92 ASN A CA 1
ATOM 670 C C . ASN A 1 92 ? 0.690 9.074 14.000 1.00 97.00 92 ASN A C 1
ATOM 672 O O . ASN A 1 92 ? 0.826 9.995 14.805 1.00 97.00 92 ASN A O 1
ATOM 676 N N . ALA A 1 93 ? -0.508 8.525 13.766 1.00 97.31 93 ALA A N 1
ATOM 677 C CA . ALA A 1 93 ? -1.714 8.933 14.485 1.00 97.31 93 ALA A CA 1
ATOM 678 C C . ALA A 1 93 ? -1.651 8.591 15.985 1.00 97.31 93 ALA A C 1
ATOM 680 O O . ALA A 1 93 ? -1.990 9.437 16.817 1.00 97.31 93 ALA A O 1
ATOM 681 N N . ALA A 1 94 ? -1.175 7.391 16.337 1.00 97.81 94 ALA A N 1
ATOM 682 C CA . ALA A 1 94 ? -0.980 6.974 17.725 1.00 97.81 94 ALA A CA 1
ATOM 683 C C . ALA A 1 94 ? 0.052 7.860 18.440 1.00 97.81 94 ALA A C 1
ATOM 685 O O . ALA A 1 94 ? -0.208 8.353 19.535 1.00 97.81 94 ALA A O 1
ATOM 686 N N . ALA A 1 95 ? 1.186 8.141 17.789 1.00 97.44 95 ALA A N 1
ATOM 687 C CA . ALA A 1 95 ? 2.239 9.007 18.322 1.00 97.44 95 ALA A CA 1
ATOM 688 C C . ALA A 1 95 ? 1.755 10.441 18.604 1.00 97.44 95 ALA A C 1
ATOM 690 O O . ALA A 1 95 ? 2.272 11.112 19.495 1.00 97.44 95 ALA A O 1
ATOM 691 N N . ARG A 1 96 ? 0.730 10.906 17.880 1.00 97.25 96 ARG A N 1
ATOM 692 C CA . ARG A 1 96 ? 0.075 12.208 18.092 1.00 97.25 96 ARG A CA 1
ATOM 693 C C . ARG A 1 96 ? -1.063 12.174 19.117 1.00 97.25 96 ARG A C 1
ATOM 695 O O . ARG A 1 96 ? -1.744 13.183 19.290 1.00 97.25 96 ARG A O 1
ATOM 702 N N . GLY A 1 97 ? -1.298 11.038 19.777 1.00 97.00 97 GLY A N 1
ATOM 703 C CA . GLY A 1 97 ? -2.361 10.880 20.771 1.00 97.00 97 GLY A CA 1
ATOM 704 C C . GLY A 1 97 ? -3.772 10.935 20.181 1.00 97.00 97 GLY A C 1
ATOM 705 O O . GLY A 1 97 ? -4.714 11.304 20.879 1.00 97.00 97 GLY A O 1
ATOM 706 N N . LEU A 1 98 ? -3.933 10.607 18.892 1.00 97.12 98 LEU A N 1
ATOM 707 C CA . LEU A 1 98 ? -5.233 10.644 18.204 1.00 97.12 98 LEU A CA 1
ATOM 708 C C . LEU A 1 98 ? -6.036 9.344 18.346 1.00 97.12 98 LEU A C 1
ATOM 710 O O . LEU A 1 98 ? -7.152 9.257 17.833 1.00 97.12 98 LEU A O 1
ATOM 714 N N . GLY A 1 99 ? -5.471 8.354 19.031 1.00 97.25 99 GLY A N 1
ATOM 715 C CA . GLY A 1 99 ? -6.102 7.082 19.339 1.00 97.25 99 GLY A CA 1
ATOM 716 C C . GLY A 1 99 ? -5.099 6.071 19.886 1.00 97.25 99 GLY A C 1
ATOM 717 O O . GLY A 1 99 ? -3.916 6.377 20.053 1.00 97.25 99 GLY A O 1
ATOM 718 N N . VAL A 1 100 ? -5.581 4.864 20.158 1.00 98.06 100 VAL A N 1
ATOM 719 C CA . VAL A 1 100 ? -4.831 3.791 20.818 1.00 98.06 100 VAL A CA 1
ATOM 720 C C . VAL A 1 100 ? -4.419 2.715 19.814 1.00 98.06 100 VAL A C 1
ATOM 722 O O . VAL A 1 100 ? -5.237 2.209 19.051 1.00 98.06 100 VAL A O 1
ATOM 725 N N . MET A 1 101 ? -3.135 2.347 19.820 1.00 97.88 101 MET A N 1
ATOM 726 C CA . MET A 1 101 ? -2.584 1.256 18.996 1.00 97.88 101 MET A CA 1
ATOM 727 C C . MET A 1 101 ? -2.288 -0.015 19.811 1.00 97.88 101 MET A C 1
ATOM 729 O O . MET A 1 101 ? -2.319 -1.124 19.264 1.00 97.88 101 MET A O 1
ATOM 733 N N . ASP A 1 102 ? -2.006 0.162 21.104 1.00 97.44 102 ASP A N 1
ATOM 734 C CA . ASP A 1 102 ? -1.661 -0.898 22.051 1.00 97.44 102 ASP A CA 1
ATOM 735 C C . ASP A 1 102 ? -2.830 -1.888 22.216 1.00 97.44 102 ASP A C 1
ATOM 737 O O . ASP A 1 102 ? -3.912 -1.466 22.630 1.00 97.44 102 ASP A O 1
ATOM 741 N N . PRO A 1 103 ? -2.655 -3.180 21.870 1.00 96.44 103 PRO A N 1
ATOM 742 C CA . PRO A 1 103 ? -3.722 -4.171 21.975 1.00 96.44 103 PRO A CA 1
ATOM 743 C C . PRO A 1 103 ? -4.255 -4.343 23.401 1.00 96.44 103 PRO A C 1
ATOM 745 O O . PRO A 1 103 ? -5.448 -4.590 23.547 1.00 96.44 103 PRO A O 1
ATOM 748 N N . ASP A 1 104 ? -3.431 -4.156 24.434 1.00 97.31 104 ASP A N 1
ATOM 749 C CA . ASP A 1 104 ? -3.854 -4.353 25.829 1.00 97.31 104 ASP A CA 1
ATOM 750 C C . ASP A 1 104 ? -4.822 -3.257 26.304 1.00 97.31 104 ASP A C 1
ATOM 752 O O . ASP A 1 104 ? -5.532 -3.411 27.298 1.00 97.31 104 ASP A O 1
ATOM 756 N N . GLN A 1 105 ? -4.884 -2.149 25.564 1.00 98.00 105 GLN A N 1
ATOM 757 C CA . GLN A 1 105 ? -5.787 -1.024 25.797 1.00 98.00 105 GLN A CA 1
ATOM 758 C C . GLN A 1 105 ? -6.973 -1.007 24.817 1.00 98.00 105 GLN A C 1
ATOM 760 O O . GLN A 1 105 ? -7.771 -0.067 24.828 1.00 98.00 105 GLN A O 1
ATOM 765 N N . ILE A 1 106 ? -7.098 -2.024 23.957 1.00 98.00 106 ILE A N 1
ATOM 766 C CA . ILE A 1 106 ? -8.177 -2.143 22.975 1.00 98.00 106 ILE A CA 1
ATOM 767 C C . ILE A 1 106 ? -9.087 -3.302 23.376 1.00 98.00 106 ILE A C 1
ATOM 769 O O . ILE A 1 106 ? -8.748 -4.473 23.230 1.00 98.00 106 ILE A O 1
ATOM 773 N N . GLU A 1 107 ? -10.294 -2.970 23.827 1.00 97.56 107 GLU A N 1
ATOM 774 C CA . GLU A 1 107 ? -11.339 -3.962 24.065 1.00 97.56 107 GLU A CA 1
ATOM 775 C C . GLU A 1 107 ? -11.939 -4.432 22.731 1.00 97.56 107 GLU A C 1
ATOM 777 O O . GLU A 1 107 ? -12.527 -3.648 21.981 1.00 97.56 107 GLU A O 1
ATOM 782 N N . ILE A 1 108 ? -11.809 -5.727 22.440 1.00 97.06 108 ILE A N 1
ATOM 783 C CA . ILE A 1 108 ? -12.495 -6.372 21.318 1.00 97.06 108 ILE A CA 1
ATOM 784 C C . ILE A 1 108 ? -13.792 -6.986 21.840 1.00 97.06 108 ILE A C 1
ATOM 786 O O . ILE A 1 108 ? -13.774 -7.906 22.655 1.00 97.06 108 ILE A O 1
ATOM 790 N N . VAL A 1 109 ? -14.918 -6.488 21.331 1.00 95.31 109 VAL A N 1
ATOM 791 C CA . VAL A 1 109 ? -16.252 -7.040 21.586 1.00 95.31 109 VAL A CA 1
ATOM 792 C C . VAL A 1 109 ? -16.690 -7.844 20.363 1.00 95.31 109 VAL A C 1
ATOM 794 O O . VAL A 1 109 ? -16.660 -7.327 19.247 1.00 95.31 109 VAL A O 1
ATOM 797 N N . GLY A 1 110 ? -17.124 -9.088 20.567 1.00 95.31 110 GLY A N 1
ATOM 798 C CA . GLY A 1 110 ? -17.523 -10.003 19.493 1.00 95.31 110 GLY A CA 1
ATOM 799 C C . GLY A 1 110 ? -16.515 -11.134 19.298 1.00 95.31 110 GLY A C 1
ATOM 800 O O . GLY A 1 110 ? -16.019 -11.686 20.279 1.00 95.31 110 GLY A O 1
ATOM 801 N N . GLU A 1 111 ? -16.239 -11.488 18.041 1.00 97.00 111 GLU A N 1
ATOM 802 C CA . GLU A 1 111 ? -15.327 -12.587 17.712 1.00 97.00 111 GLU A CA 1
ATOM 803 C C . GLU A 1 111 ? -13.894 -12.293 18.192 1.00 97.00 111 GLU A C 1
ATOM 805 O O . GLU A 1 111 ? -13.326 -11.252 17.835 1.00 97.00 111 GLU A O 1
ATOM 810 N N . PRO A 1 112 ? -13.270 -13.197 18.971 1.00 96.06 112 PRO A N 1
ATOM 811 C CA . PRO A 1 112 ? -11.878 -13.049 19.369 1.00 96.06 112 PRO A CA 1
ATOM 812 C C . PRO A 1 112 ? -10.966 -13.014 18.145 1.00 96.06 112 PRO A C 1
ATOM 814 O O . PRO A 1 112 ? -11.070 -13.858 17.255 1.00 96.06 112 PRO A O 1
ATOM 817 N N . LEU A 1 113 ? -10.009 -12.084 18.128 1.00 95.75 113 LEU A N 1
ATOM 818 C CA . LEU A 1 113 ? -9.126 -11.899 16.975 1.00 95.75 113 LEU A CA 1
ATOM 819 C C . LEU A 1 113 ? -8.366 -13.179 16.603 1.00 95.75 113 LEU A C 1
ATOM 821 O O . LEU A 1 113 ? -8.211 -13.477 15.425 1.00 95.75 113 LEU A O 1
ATOM 825 N N . ASP A 1 114 ? -7.940 -13.970 17.588 1.00 95.88 114 ASP A N 1
ATOM 826 C CA . ASP A 1 114 ? -7.241 -15.238 17.353 1.00 95.88 114 ASP A CA 1
ATOM 827 C C . ASP A 1 114 ? -8.099 -16.304 16.663 1.00 95.88 114 ASP A C 1
ATOM 829 O O . ASP A 1 114 ? -7.544 -17.177 15.999 1.00 95.88 114 ASP A O 1
ATOM 833 N N . ALA A 1 115 ? -9.427 -16.223 16.779 1.00 97.62 115 ALA A N 1
ATOM 834 C CA . ALA A 1 115 ? -10.349 -17.144 16.120 1.00 97.62 115 ALA A CA 1
ATOM 835 C C . ALA A 1 115 ? -10.565 -16.800 14.638 1.00 97.62 115 ALA A C 1
ATOM 837 O O . ALA A 1 115 ? -10.907 -17.681 13.851 1.00 97.62 115 ALA A O 1
ATOM 838 N N . VAL A 1 116 ? -10.364 -15.534 14.254 1.00 97.81 116 VAL A N 1
ATOM 839 C CA . VAL A 1 116 ? -10.725 -15.025 12.919 1.00 97.81 116 VAL A CA 1
ATOM 840 C C . VAL A 1 116 ? -9.558 -14.422 12.138 1.00 97.81 116 VAL A C 1
ATOM 842 O O . VAL A 1 116 ? -9.708 -14.100 10.959 1.00 97.81 116 VAL A O 1
ATOM 845 N N . LYS A 1 117 ? -8.385 -14.254 12.759 1.00 97.75 117 LYS A N 1
ATOM 846 C CA . LYS A 1 117 ? -7.206 -13.714 12.079 1.00 97.75 117 LYS A CA 1
ATOM 847 C C . LYS A 1 117 ? -6.725 -14.656 10.988 1.00 97.75 117 LYS A C 1
ATOM 849 O O . LYS A 1 117 ? -6.674 -15.875 11.141 1.00 97.75 117 LYS A O 1
ATOM 854 N N . ARG A 1 118 ? -6.273 -14.055 9.897 1.00 97.81 118 ARG A N 1
ATOM 855 C CA . ARG A 1 118 ? -5.679 -14.753 8.767 1.00 97.81 118 ARG A CA 1
ATOM 856 C C . ARG A 1 118 ? -4.520 -13.928 8.257 1.00 97.81 118 ARG A C 1
ATOM 858 O O . ARG A 1 118 ? -4.672 -12.745 7.988 1.00 97.81 118 ARG A O 1
ATOM 865 N N . ARG A 1 119 ? -3.365 -14.555 8.061 1.00 97.44 119 ARG A N 1
ATOM 866 C CA . ARG A 1 119 ? -2.251 -13.893 7.385 1.00 97.44 119 ARG A CA 1
ATOM 867 C C . ARG A 1 119 ? -2.580 -13.747 5.901 1.00 97.44 119 ARG A C 1
ATOM 869 O O . ARG A 1 119 ? -2.706 -14.754 5.208 1.00 97.44 119 ARG A O 1
ATOM 876 N N . PHE A 1 120 ? -2.681 -12.513 5.429 1.00 97.56 120 PHE A N 1
ATOM 877 C CA . PHE A 1 120 ? -2.906 -12.218 4.017 1.00 97.56 120 PHE A CA 1
ATOM 878 C C . PHE A 1 120 ? -1.593 -12.286 3.231 1.00 97.56 120 PHE A C 1
ATOM 880 O O . PHE A 1 120 ? -0.520 -11.985 3.762 1.00 97.56 120 PHE A O 1
ATOM 887 N N . LEU A 1 121 ? -1.673 -12.659 1.954 1.00 95.25 121 LEU A N 1
ATOM 888 C CA . LEU A 1 121 ? -0.575 -12.506 1.001 1.00 95.25 121 LEU A CA 1
ATOM 889 C C . LEU A 1 121 ? -0.259 -11.016 0.836 1.00 95.25 121 LEU A C 1
ATOM 891 O O . LEU A 1 121 ? -1.118 -10.227 0.433 1.00 95.25 121 LEU A O 1
ATOM 895 N N . ARG A 1 122 ? 0.975 -10.610 1.139 1.00 91.44 122 ARG A N 1
ATOM 896 C CA . ARG A 1 122 ? 1.373 -9.206 0.998 1.00 91.44 122 ARG A CA 1
ATOM 897 C C . ARG A 1 122 ? 1.585 -8.877 -0.478 1.00 91.44 122 ARG A C 1
ATOM 899 O O . ARG A 1 122 ? 2.042 -9.713 -1.247 1.00 91.44 122 ARG A O 1
ATOM 906 N N . SER A 1 123 ? 1.336 -7.628 -0.872 1.00 87.00 123 SER A N 1
ATOM 907 C CA . SER A 1 123 ? 1.532 -7.193 -2.266 1.00 87.00 123 SER A CA 1
ATOM 908 C C . SER A 1 123 ? 2.955 -7.443 -2.787 1.00 87.00 123 SER A C 1
ATOM 910 O O . SER A 1 123 ? 3.117 -7.808 -3.942 1.00 87.00 123 SER A O 1
ATOM 912 N N . ILE A 1 124 ? 3.975 -7.295 -1.933 1.00 82.56 124 ILE A N 1
ATOM 913 C CA . ILE A 1 124 ? 5.384 -7.546 -2.283 1.00 82.56 124 ILE A CA 1
ATOM 914 C C . ILE A 1 124 ? 5.731 -9.039 -2.408 1.00 82.56 124 ILE A C 1
ATOM 916 O O . ILE A 1 124 ? 6.758 -9.386 -2.977 1.00 82.56 124 ILE A O 1
ATOM 920 N N . GLU A 1 125 ? 4.891 -9.917 -1.862 1.00 86.81 125 GLU A N 1
ATOM 921 C CA . GLU A 1 125 ? 5.050 -11.374 -1.939 1.00 86.81 125 GLU A CA 1
ATOM 922 C C . GLU A 1 125 ? 4.323 -11.959 -3.155 1.00 86.81 125 GLU A C 1
ATOM 924 O O . GLU A 1 125 ? 4.551 -13.113 -3.514 1.00 86.81 125 GLU A O 1
ATOM 929 N N . ASP A 1 126 ? 3.429 -11.182 -3.771 1.00 84.12 126 ASP A N 1
ATOM 930 C CA . ASP A 1 126 ? 2.686 -11.592 -4.952 1.00 84.12 126 ASP A CA 1
ATOM 931 C C . ASP A 1 126 ? 3.474 -11.209 -6.206 1.00 84.12 126 ASP A C 1
ATOM 933 O O . ASP A 1 126 ? 3.599 -10.036 -6.560 1.00 84.12 126 ASP A O 1
ATOM 937 N N . ASP A 1 127 ? 4.016 -12.224 -6.867 1.00 82.06 127 ASP A N 1
ATOM 938 C CA . ASP A 1 127 ? 4.744 -12.090 -8.121 1.00 82.06 127 ASP A CA 1
ATOM 939 C C . ASP A 1 127 ? 3.857 -12.592 -9.276 1.00 82.06 127 ASP A C 1
ATOM 941 O O . ASP A 1 127 ? 3.722 -13.805 -9.482 1.00 82.06 127 ASP A O 1
ATOM 945 N N . PRO A 1 128 ? 3.196 -11.686 -10.016 1.00 71.25 128 PRO A N 1
ATOM 946 C CA . PRO A 1 128 ? 2.224 -12.039 -11.033 1.00 71.25 128 PRO A CA 1
ATOM 947 C C . PRO A 1 128 ? 2.875 -12.477 -12.347 1.00 71.25 128 PRO A C 1
ATOM 949 O O . PRO A 1 128 ? 2.149 -12.975 -13.215 1.00 71.25 128 PRO A O 1
ATOM 952 N N . VAL A 1 129 ? 4.184 -12.242 -12.526 1.00 79.94 129 VAL A N 1
ATOM 953 C CA . VAL A 1 129 ? 4.885 -12.391 -13.803 1.00 79.94 129 VAL A CA 1
ATOM 954 C C . VAL A 1 129 ? 6.283 -12.967 -13.581 1.00 79.94 129 VAL A C 1
ATOM 956 O O . VAL A 1 129 ? 7.240 -12.252 -13.307 1.00 79.94 129 VAL A O 1
ATOM 959 N N . LYS A 1 130 ? 6.410 -14.277 -13.809 1.00 82.06 130 LYS A N 1
ATOM 960 C CA . LYS A 1 130 ? 7.698 -14.976 -13.883 1.00 82.06 130 LYS A CA 1
ATOM 961 C C . LYS A 1 130 ? 8.049 -15.228 -15.341 1.00 82.06 130 LYS A C 1
ATOM 963 O O . LYS A 1 130 ? 7.566 -16.190 -15.933 1.00 82.06 130 LYS A O 1
ATOM 968 N N . VAL A 1 131 ? 8.854 -14.343 -15.921 1.00 88.38 131 VAL A N 1
ATOM 969 C CA . VAL A 1 131 ? 9.319 -14.453 -17.309 1.00 88.38 131 VAL A CA 1
ATOM 970 C C . VAL A 1 131 ? 10.836 -14.547 -17.322 1.00 88.38 131 VAL A C 1
ATOM 972 O O . VAL A 1 131 ? 11.526 -13.719 -16.732 1.00 88.38 131 VAL A O 1
ATOM 975 N N . GLU A 1 132 ? 11.356 -15.575 -17.987 1.00 90.94 132 GLU A N 1
ATOM 976 C CA . GLU A 1 132 ? 12.795 -15.764 -18.138 1.00 90.94 132 GLU A CA 1
ATOM 977 C C . GLU A 1 132 ? 13.417 -14.597 -18.921 1.00 90.94 132 GLU A C 1
ATOM 979 O O . GLU A 1 132 ? 12.876 -14.136 -19.928 1.00 90.94 132 GLU A O 1
ATOM 984 N N . GLY A 1 133 ? 14.548 -14.086 -18.430 1.00 90.12 133 GLY A N 1
ATOM 985 C CA . GLY A 1 133 ? 15.246 -12.953 -19.037 1.00 90.12 133 GLY A CA 1
ATOM 986 C C . GLY A 1 133 ? 14.619 -11.578 -18.776 1.00 90.12 133 GLY A C 1
ATOM 987 O O . GLY A 1 133 ? 15.135 -10.598 -19.304 1.00 90.12 133 GLY A O 1
ATOM 988 N N . PHE A 1 134 ? 13.547 -11.478 -17.984 1.00 94.25 134 PHE A N 1
ATOM 989 C CA . PHE A 1 134 ? 13.005 -10.204 -17.500 1.00 94.25 134 PHE A CA 1
ATOM 990 C C . PHE A 1 134 ? 13.565 -9.864 -16.114 1.00 94.25 134 PHE A C 1
ATOM 992 O O . PHE A 1 134 ? 13.694 -10.742 -15.260 1.00 94.25 134 PHE A O 1
ATOM 999 N N . GLN A 1 135 ? 13.866 -8.587 -15.869 1.00 93.12 135 GLN A N 1
ATOM 1000 C CA . GLN A 1 135 ? 14.309 -8.110 -14.557 1.00 93.12 135 GLN A CA 1
ATOM 1001 C C . GLN A 1 135 ? 13.542 -6.864 -14.118 1.00 93.12 135 GLN A C 1
ATOM 1003 O O . GLN A 1 135 ? 13.293 -5.953 -14.906 1.00 93.12 135 GLN A O 1
ATOM 1008 N N . LEU A 1 136 ? 13.227 -6.797 -12.826 1.00 92.94 136 LEU A N 1
ATOM 1009 C CA . LEU A 1 136 ? 12.630 -5.631 -12.187 1.00 92.94 136 LEU A CA 1
ATOM 1010 C C . LEU A 1 136 ? 13.470 -5.227 -10.974 1.00 92.94 136 LEU A C 1
ATOM 1012 O O . LEU A 1 136 ? 13.596 -5.987 -10.016 1.00 92.94 136 LEU A O 1
ATOM 1016 N N . ILE A 1 137 ? 14.047 -4.028 -11.027 1.00 92.81 137 ILE A N 1
ATOM 1017 C CA . ILE A 1 137 ? 14.993 -3.514 -10.036 1.00 92.81 137 ILE A CA 1
ATOM 1018 C C . ILE A 1 137 ? 14.392 -2.289 -9.348 1.00 92.81 137 ILE A C 1
ATOM 1020 O O . ILE A 1 137 ? 14.030 -1.300 -9.989 1.00 92.81 137 ILE A O 1
ATOM 1024 N N . TYR A 1 138 ? 14.325 -2.341 -8.020 1.00 91.94 138 TYR A N 1
ATOM 1025 C CA . TYR A 1 138 ? 13.807 -1.253 -7.199 1.00 91.94 138 TYR A CA 1
ATOM 1026 C C . TYR A 1 138 ? 14.934 -0.558 -6.437 1.00 91.94 138 TYR A C 1
ATOM 1028 O O . TYR A 1 138 ? 15.562 -1.167 -5.575 1.00 91.94 138 TYR A O 1
ATOM 1036 N N . GLY A 1 139 ? 15.141 0.728 -6.703 1.00 90.25 139 GLY A N 1
ATOM 1037 C CA . GLY A 1 139 ? 16.007 1.586 -5.897 1.00 90.25 139 GLY A CA 1
ATOM 1038 C C . GLY A 1 139 ? 15.335 2.041 -4.606 1.00 90.25 139 GLY A C 1
ATOM 1039 O O . GLY A 1 139 ? 14.111 1.931 -4.452 1.00 90.25 139 GLY A O 1
ATOM 1040 N N . GLU A 1 140 ? 16.133 2.581 -3.686 1.00 86.38 140 GLU A N 1
ATOM 1041 C CA . GLU A 1 140 ? 15.694 2.994 -2.346 1.00 86.38 140 GLU A CA 1
ATOM 1042 C C . GLU A 1 140 ? 14.561 4.026 -2.381 1.00 86.38 140 GLU A C 1
ATOM 1044 O O . GLU A 1 140 ? 13.623 3.947 -1.589 1.00 86.38 140 GLU A O 1
ATOM 1049 N N . ALA A 1 141 ? 14.570 4.940 -3.357 1.00 85.56 141 ALA A N 1
ATOM 1050 C CA . ALA A 1 141 ? 13.531 5.960 -3.500 1.00 85.56 141 ALA A CA 1
ATOM 1051 C C . ALA A 1 141 ? 12.214 5.418 -4.095 1.00 85.56 141 ALA A C 1
ATOM 1053 O O . ALA A 1 141 ? 11.281 6.184 -4.365 1.00 85.56 141 ALA A O 1
ATOM 1054 N N . THR A 1 142 ? 12.103 4.107 -4.339 1.00 86.62 142 THR A N 1
ATOM 1055 C CA . THR A 1 142 ? 10.879 3.520 -4.889 1.00 86.62 142 THR A CA 1
ATOM 1056 C C . THR A 1 142 ? 9.793 3.405 -3.821 1.00 86.62 142 THR A C 1
ATOM 1058 O O . THR A 1 142 ? 9.777 2.465 -3.024 1.00 86.62 142 THR A O 1
ATOM 1061 N N . CYS A 1 143 ? 8.809 4.305 -3.870 1.00 81.31 143 CYS A N 1
ATOM 1062 C CA . CYS A 1 143 ? 7.629 4.234 -3.012 1.00 81.31 143 CYS A CA 1
ATOM 1063 C C . CYS A 1 143 ? 6.637 3.133 -3.439 1.00 81.31 143 CYS A C 1
ATOM 1065 O O . CYS A 1 143 ? 6.659 2.634 -4.569 1.00 81.31 143 CYS A O 1
ATOM 1067 N N . THR A 1 144 ? 5.695 2.807 -2.549 1.00 81.50 144 THR A N 1
ATOM 1068 C CA . THR A 1 144 ? 4.632 1.815 -2.793 1.00 81.50 144 THR A CA 1
ATOM 1069 C C . THR A 1 144 ? 3.776 2.138 -4.018 1.00 81.50 144 THR A C 1
ATOM 1071 O O . THR A 1 144 ? 3.355 1.220 -4.717 1.00 81.50 144 THR A O 1
ATOM 1074 N N . GLY A 1 145 ? 3.569 3.422 -4.329 1.00 81.50 145 GLY A N 1
ATOM 1075 C CA . GLY A 1 145 ? 2.837 3.855 -5.521 1.00 81.50 145 GLY A CA 1
ATOM 1076 C C . GLY A 1 145 ? 3.523 3.432 -6.821 1.00 81.50 145 GLY A C 1
ATOM 1077 O O . GLY A 1 145 ? 2.889 2.811 -7.665 1.00 81.50 145 GLY A O 1
ATOM 1078 N N . CYS A 1 146 ? 4.827 3.702 -6.962 1.00 85.62 146 CYS A N 1
ATOM 1079 C CA . CYS A 1 146 ? 5.577 3.332 -8.166 1.00 85.62 146 CYS A CA 1
ATOM 1080 C C . CYS A 1 146 ? 5.683 1.805 -8.320 1.00 85.62 146 CYS A C 1
ATOM 1082 O O . CYS A 1 146 ? 5.439 1.285 -9.406 1.00 85.62 146 CYS A O 1
ATOM 1084 N N . ARG A 1 147 ? 5.942 1.078 -7.217 1.00 87.62 147 ARG A N 1
ATOM 1085 C CA . ARG A 1 147 ? 5.932 -0.398 -7.221 1.00 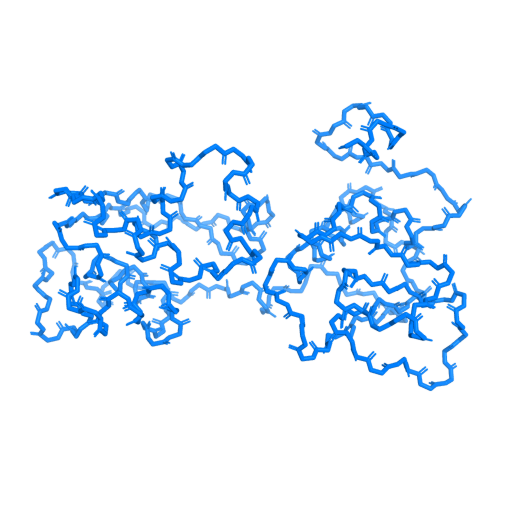87.62 147 ARG A CA 1
ATOM 1086 C C . ARG A 1 147 ? 4.593 -0.935 -7.715 1.00 87.62 147 ARG A C 1
ATOM 1088 O O . ARG A 1 147 ? 4.568 -1.709 -8.663 1.00 87.62 147 ARG A O 1
ATOM 1095 N N . SER A 1 148 ? 3.491 -0.473 -7.122 1.00 85.88 148 SER A N 1
ATOM 1096 C CA . SER A 1 148 ? 2.140 -0.930 -7.474 1.00 85.88 148 SER A CA 1
ATOM 1097 C C . SER A 1 148 ? 1.802 -0.645 -8.936 1.00 85.88 148 SER A C 1
ATOM 1099 O O . SER A 1 148 ? 1.213 -1.497 -9.592 1.00 85.88 148 SER A O 1
ATOM 1101 N N . THR A 1 149 ? 2.208 0.512 -9.469 1.00 88.19 149 THR A N 1
ATOM 1102 C CA . THR A 1 149 ? 2.042 0.859 -10.889 1.00 88.19 149 THR A CA 1
ATOM 1103 C C . THR A 1 149 ? 2.794 -0.097 -11.806 1.00 88.19 149 THR A C 1
ATOM 1105 O O . THR A 1 149 ? 2.203 -0.596 -12.758 1.00 88.19 149 THR A O 1
ATOM 1108 N N . VAL A 1 150 ? 4.072 -0.383 -11.532 1.00 90.81 150 VAL A N 1
ATOM 1109 C CA . VAL A 1 150 ? 4.847 -1.312 -12.371 1.00 90.81 150 VAL A CA 1
ATOM 1110 C C . VAL A 1 150 ? 4.265 -2.722 -12.297 1.00 90.81 150 VAL A C 1
ATOM 1112 O O . VAL A 1 150 ? 4.056 -3.342 -13.334 1.00 90.81 150 VAL A O 1
ATOM 1115 N N . MET A 1 151 ? 3.911 -3.200 -11.101 1.00 90.12 151 MET A N 1
ATOM 1116 C CA . MET A 1 151 ? 3.258 -4.505 -10.944 1.00 90.12 151 MET A CA 1
ATOM 1117 C C . MET A 1 151 ? 1.918 -4.565 -11.681 1.00 90.12 151 MET A C 1
ATOM 1119 O O . MET A 1 151 ? 1.624 -5.549 -12.351 1.00 90.12 151 MET A O 1
ATOM 1123 N N . SER A 1 152 ? 1.130 -3.492 -11.612 1.00 88.56 152 SER A N 1
ATOM 1124 C CA . SER A 1 152 ? -0.138 -3.382 -12.334 1.00 88.56 152 SER A CA 1
ATOM 1125 C C . SER A 1 152 ? 0.067 -3.410 -13.849 1.00 88.56 152 SER A C 1
ATOM 1127 O O . SER A 1 152 ? -0.644 -4.134 -14.531 1.00 88.56 152 SER A O 1
ATOM 1129 N N . ALA A 1 153 ? 1.079 -2.708 -14.370 1.00 91.19 153 ALA A N 1
ATOM 1130 C CA . ALA A 1 153 ? 1.427 -2.737 -15.791 1.00 91.19 153 ALA A CA 1
ATOM 1131 C C . ALA A 1 153 ? 1.840 -4.145 -16.262 1.00 91.19 153 ALA A C 1
ATOM 1133 O O . ALA A 1 153 ? 1.459 -4.573 -17.349 1.00 91.19 153 ALA A O 1
ATOM 1134 N N . LEU A 1 154 ? 2.572 -4.898 -15.437 1.00 91.75 154 LEU A N 1
ATOM 1135 C CA . LEU A 1 154 ? 2.924 -6.290 -15.735 1.00 91.75 154 LEU A CA 1
ATOM 1136 C C . LEU A 1 154 ? 1.692 -7.209 -15.746 1.00 91.75 154 LEU A C 1
ATOM 1138 O O . LEU A 1 154 ? 1.583 -8.086 -16.605 1.00 91.75 154 LEU A O 1
ATOM 1142 N N . VAL A 1 155 ? 0.738 -6.995 -14.834 1.00 89.38 155 VAL A N 1
ATOM 1143 C CA . VAL A 1 155 ? -0.543 -7.717 -14.848 1.00 89.38 155 VAL A CA 1
ATOM 1144 C C . VAL A 1 155 ? -1.383 -7.346 -16.074 1.00 89.38 155 VAL A C 1
ATOM 1146 O O . VAL A 1 155 ? -1.944 -8.243 -16.701 1.00 89.38 155 VAL A O 1
ATOM 1149 N N . ASP A 1 156 ? -1.426 -6.066 -16.457 1.00 89.94 156 ASP A N 1
ATOM 1150 C CA . ASP A 1 156 ? -2.087 -5.602 -17.684 1.00 89.94 156 ASP A CA 1
ATOM 1151 C C . ASP A 1 156 ? -1.507 -6.326 -18.912 1.00 89.94 156 ASP A C 1
ATOM 1153 O O . ASP A 1 156 ? -2.254 -6.892 -19.711 1.00 89.94 156 ASP A O 1
ATOM 1157 N N . MET A 1 157 ? -0.174 -6.400 -19.021 1.00 91.88 157 MET A N 1
ATOM 1158 C CA . MET A 1 157 ? 0.496 -7.144 -20.094 1.00 91.88 157 MET A CA 1
ATOM 1159 C C . MET A 1 157 ? 0.140 -8.630 -20.085 1.00 91.88 157 MET A C 1
ATOM 1161 O O . MET A 1 157 ? -0.087 -9.200 -21.149 1.00 91.88 157 MET A O 1
ATOM 1165 N N . ARG A 1 158 ? 0.074 -9.271 -18.912 1.00 90.00 158 ARG A N 1
ATOM 1166 C CA . ARG A 1 158 ? -0.349 -10.675 -18.797 1.00 90.00 158 ARG A CA 1
ATOM 1167 C C . ARG A 1 158 ? -1.762 -10.877 -19.317 1.00 90.00 158 ARG A C 1
ATOM 1169 O O . ARG A 1 158 ? -1.985 -11.779 -20.111 1.00 90.00 158 ARG A O 1
ATOM 1176 N N . ASN A 1 159 ? -2.696 -10.040 -18.883 1.00 88.06 159 ASN A N 1
ATOM 1177 C CA . ASN A 1 159 ? -4.099 -10.163 -19.263 1.00 88.06 159 ASN A CA 1
ATOM 1178 C C . ASN A 1 159 ? -4.337 -9.851 -20.753 1.00 88.06 159 ASN A C 1
ATOM 1180 O O . ASN A 1 159 ? -5.349 -10.268 -21.306 1.00 88.06 159 ASN A O 1
ATOM 1184 N N . ALA A 1 160 ? -3.418 -9.123 -21.393 1.00 89.19 160 ALA A N 1
ATOM 1185 C CA . ALA A 1 160 ? -3.427 -8.835 -22.824 1.00 89.19 160 ALA A CA 1
ATOM 1186 C C . ALA A 1 160 ? -2.604 -9.829 -23.674 1.00 89.19 160 ALA A C 1
ATOM 1188 O O . ALA A 1 160 ? -2.443 -9.590 -24.873 1.00 89.19 160 ALA A O 1
ATOM 1189 N N . ASP A 1 161 ? -2.059 -10.895 -23.074 1.00 89.50 161 ASP A N 1
ATOM 1190 C CA . ASP A 1 161 ? -1.146 -11.862 -23.707 1.00 89.50 161 ASP A CA 1
ATOM 1191 C C . ASP A 1 161 ? 0.139 -11.224 -24.290 1.00 89.50 161 ASP A C 1
ATOM 1193 O O . ASP A 1 161 ? 0.707 -11.678 -25.282 1.00 89.50 161 ASP A O 1
ATOM 1197 N N . GLN A 1 162 ? 0.636 -10.155 -23.658 1.00 91.75 162 GLN A N 1
ATOM 1198 C CA . GLN A 1 162 ? 1.788 -9.355 -24.104 1.00 91.75 162 GLN A CA 1
ATOM 1199 C C . GLN A 1 162 ? 3.095 -9.659 -23.347 1.00 91.75 162 GLN A C 1
ATOM 1201 O O . GLN A 1 162 ? 4.100 -8.976 -23.546 1.00 91.75 162 GLN A O 1
ATOM 1206 N N . LEU A 1 163 ? 3.144 -10.696 -22.501 1.00 92.50 163 LEU A N 1
ATOM 1207 C CA . LEU A 1 163 ? 4.369 -11.047 -21.756 1.00 92.50 163 LEU A CA 1
ATOM 1208 C C . LEU A 1 163 ? 5.540 -11.465 -22.656 1.00 92.50 163 LEU A C 1
ATOM 1210 O O . LEU A 1 163 ? 6.689 -11.379 -22.231 1.00 92.50 163 LEU A O 1
ATOM 1214 N N . VAL A 1 164 ? 5.267 -11.848 -23.907 1.00 93.44 164 VAL A N 1
ATOM 1215 C CA . VAL A 1 164 ? 6.281 -12.178 -24.924 1.00 93.44 164 VAL A CA 1
ATOM 1216 C C . VAL A 1 164 ? 7.284 -11.041 -25.178 1.00 93.44 164 VAL A C 1
ATOM 1218 O O . VAL A 1 164 ? 8.371 -11.287 -25.690 1.00 93.44 164 VAL A O 1
ATOM 1221 N N . TYR A 1 165 ? 6.961 -9.801 -24.793 1.00 94.19 165 TYR A N 1
ATOM 1222 C CA . TYR A 1 165 ? 7.838 -8.637 -24.963 1.00 94.19 165 TYR A CA 1
ATOM 1223 C C . TYR A 1 165 ? 8.785 -8.368 -23.784 1.00 94.19 165 TYR A C 1
ATOM 1225 O O . TYR A 1 165 ? 9.631 -7.476 -23.896 1.00 94.19 165 TYR A O 1
ATOM 1233 N N . LEU A 1 166 ? 8.645 -9.102 -22.676 1.00 94.62 166 LEU A N 1
ATOM 1234 C CA . LEU A 1 166 ? 9.452 -8.937 -21.463 1.00 94.62 166 LEU A CA 1
ATOM 1235 C C . LEU A 1 166 ? 10.847 -9.583 -21.497 1.00 94.62 166 LEU A C 1
ATOM 1237 O O . LEU A 1 166 ? 11.740 -9.006 -20.875 1.00 94.62 166 LEU A O 1
ATOM 1241 N N . PRO A 1 167 ? 11.091 -10.727 -22.173 1.00 95.19 167 PRO A N 1
ATOM 1242 C CA . PRO A 1 167 ? 12.432 -11.299 -22.235 1.00 95.19 167 PRO A CA 1
ATOM 1243 C C . PRO A 1 167 ? 13.452 -10.292 -22.777 1.00 95.19 167 PRO A C 1
ATOM 1245 O O . PRO A 1 167 ? 13.235 -9.664 -23.816 1.00 95.19 167 PRO A O 1
ATOM 1248 N N . GLY A 1 168 ? 14.563 -10.134 -22.058 1.00 93.00 168 GLY A N 1
ATOM 1249 C CA . GLY A 1 168 ? 15.634 -9.194 -22.378 1.00 93.00 168 GLY A CA 1
ATOM 1250 C C . GLY A 1 168 ? 15.382 -7.753 -21.929 1.00 93.00 168 GLY A C 1
ATOM 1251 O O . GLY A 1 168 ? 16.251 -6.918 -22.152 1.00 93.00 168 GLY A O 1
ATOM 1252 N N . VAL A 1 169 ? 14.236 -7.447 -21.308 1.00 95.88 169 VAL A N 1
ATOM 1253 C CA . VAL A 1 169 ? 13.920 -6.111 -20.780 1.00 95.88 169 VAL A CA 1
ATOM 1254 C C . VAL A 1 169 ? 14.226 -6.040 -19.286 1.00 95.88 169 VAL A C 1
ATOM 1256 O O . VAL A 1 169 ? 13.833 -6.917 -18.513 1.00 95.88 169 VAL A O 1
ATOM 1259 N N . THR A 1 170 ? 14.847 -4.939 -18.866 1.00 96.31 170 THR A N 1
ATOM 1260 C CA . THR A 1 170 ? 15.001 -4.589 -17.450 1.00 96.31 170 THR A CA 1
ATOM 1261 C C . THR A 1 170 ? 14.192 -3.339 -17.140 1.00 96.31 170 THR A C 1
ATOM 1263 O O . THR A 1 170 ? 14.385 -2.300 -17.766 1.00 96.31 170 THR A O 1
ATOM 1266 N N . VA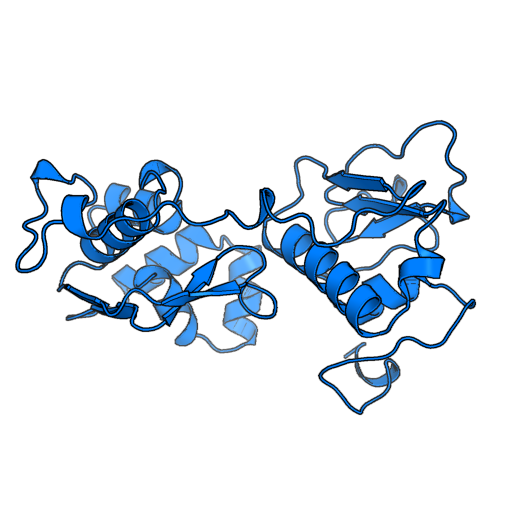L A 1 171 ? 13.326 -3.399 -16.131 1.00 96.00 171 VAL A N 1
ATOM 1267 C CA . VAL A 1 171 ? 12.644 -2.221 -15.582 1.00 96.00 171 VAL A CA 1
ATOM 1268 C C . VAL A 1 171 ? 13.358 -1.762 -14.311 1.00 96.00 171 VAL A C 1
ATOM 1270 O O . VAL A 1 171 ? 13.616 -2.566 -13.418 1.00 96.00 171 VAL A O 1
ATOM 1273 N N . VAL A 1 172 ? 13.654 -0.466 -14.212 1.00 96.00 172 VAL A N 1
ATOM 1274 C CA . VAL A 1 172 ? 14.368 0.140 -13.076 1.00 96.00 172 VAL A CA 1
ATOM 1275 C C . VAL A 1 172 ? 13.571 1.314 -12.513 1.00 96.00 172 VAL A C 1
ATOM 1277 O O . VAL A 1 172 ? 13.099 2.178 -13.257 1.00 96.00 172 VAL A O 1
ATOM 1280 N N . THR A 1 173 ? 13.425 1.381 -11.190 1.00 94.31 173 THR A N 1
ATOM 1281 C CA . THR A 1 173 ? 12.692 2.466 -10.518 1.00 94.31 173 THR A CA 1
ATOM 1282 C C . THR A 1 173 ? 13.476 3.067 -9.355 1.00 94.31 173 THR A C 1
ATOM 1284 O O . THR A 1 173 ? 14.364 2.428 -8.796 1.00 94.31 173 THR A O 1
ATOM 1287 N N . GLY A 1 174 ? 13.108 4.282 -8.936 1.00 88.31 174 GLY A N 1
ATOM 1288 C CA . GLY A 1 174 ? 13.561 4.870 -7.666 1.00 88.31 174 GLY A CA 1
ATOM 1289 C C . GLY A 1 174 ? 15.069 5.069 -7.541 1.00 88.31 174 GLY A C 1
ATOM 1290 O O . GLY A 1 174 ? 15.605 4.896 -6.449 1.00 88.31 174 GLY A O 1
ATOM 1291 N N . GLY A 1 175 ? 15.736 5.401 -8.647 1.00 86.75 175 GLY A N 1
ATOM 1292 C CA . GLY A 1 175 ? 17.154 5.760 -8.654 1.00 86.75 175 GLY A CA 1
ATOM 1293 C C . GLY A 1 175 ? 18.115 4.596 -8.422 1.00 86.75 175 GLY A C 1
ATOM 1294 O O . GLY A 1 175 ? 19.261 4.837 -8.058 1.00 86.75 175 GLY A O 1
ATOM 1295 N N . ALA A 1 176 ? 17.679 3.345 -8.609 1.00 89.00 176 ALA A N 1
ATOM 1296 C CA . ALA A 1 176 ? 18.613 2.221 -8.617 1.00 89.00 176 ALA A CA 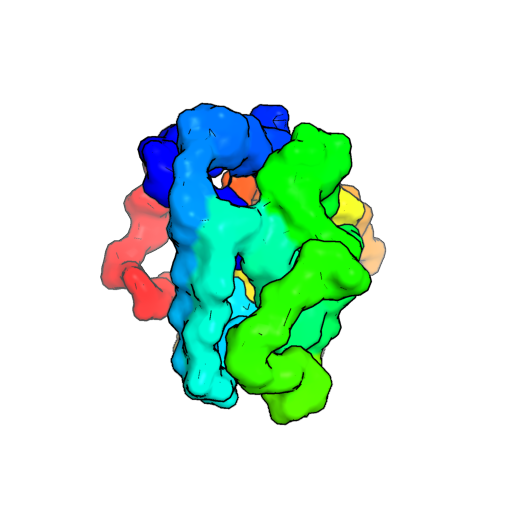1
ATOM 1297 C C . ALA A 1 176 ? 19.675 2.406 -9.722 1.00 89.00 176 ALA A C 1
ATOM 1299 O O . ALA A 1 176 ? 19.333 2.878 -10.812 1.00 89.00 176 ALA A O 1
ATOM 1300 N N . PRO A 1 177 ? 20.935 2.000 -9.475 1.00 90.62 177 PRO A N 1
ATOM 1301 C CA . PRO A 1 177 ? 21.951 1.940 -10.516 1.00 90.62 177 PRO A CA 1
ATOM 1302 C C . PRO A 1 177 ? 21.484 1.084 -11.695 1.00 90.62 177 PRO A C 1
ATOM 1304 O O . PRO A 1 177 ? 20.819 0.060 -11.510 1.00 90.62 177 PRO A O 1
ATOM 1307 N N . LEU A 1 178 ? 21.842 1.498 -12.910 1.00 93.38 178 LEU A N 1
ATOM 1308 C CA . LEU A 1 178 ? 21.571 0.693 -14.098 1.00 93.38 178 LEU A CA 1
ATOM 1309 C C . LEU A 1 178 ? 22.430 -0.583 -14.053 1.00 93.38 178 LEU A C 1
ATOM 1311 O O . LEU A 1 178 ? 23.612 -0.491 -13.715 1.00 93.38 178 LEU A O 1
ATOM 1315 N N . PRO A 1 179 ? 21.874 -1.763 -14.377 1.00 92.88 179 PRO A N 1
ATOM 1316 C CA . PRO A 1 179 ? 22.637 -3.006 -14.340 1.00 92.88 179 PRO A CA 1
ATOM 1317 C C . PRO A 1 179 ? 23.762 -3.011 -15.380 1.00 92.88 179 PRO A C 1
ATOM 1319 O O . PRO A 1 179 ? 23.564 -2.639 -16.539 1.00 92.88 179 PRO A O 1
ATOM 1322 N N . GLU A 1 180 ? 24.939 -3.479 -14.971 1.00 91.25 180 GLU A N 1
ATOM 1323 C CA . GLU A 1 180 ? 26.077 -3.660 -15.871 1.00 91.25 180 GLU A CA 1
ATOM 1324 C C . GLU A 1 180 ? 25.794 -4.754 -16.912 1.00 91.25 180 GLU A C 1
ATOM 1326 O O . GLU A 1 180 ? 25.154 -5.766 -16.627 1.00 91.25 180 GLU A O 1
ATOM 1331 N N . GLY A 1 181 ? 26.278 -4.555 -18.140 1.00 88.94 181 GLY A N 1
ATOM 1332 C CA . GLY A 1 181 ? 26.148 -5.538 -19.221 1.00 88.94 181 GLY A CA 1
ATOM 1333 C C . GLY A 1 181 ? 24.768 -5.608 -19.886 1.00 88.94 181 GLY A C 1
ATOM 1334 O O . GLY A 1 181 ? 24.603 -6.379 -20.830 1.00 88.94 181 GLY A O 1
ATOM 1335 N N . VAL A 1 182 ? 23.796 -4.797 -19.456 1.00 93.25 182 VAL A N 1
ATOM 1336 C CA . VAL A 1 182 ? 22.498 -4.664 -20.134 1.00 93.25 182 VAL A CA 1
ATOM 1337 C C . VAL A 1 182 ? 22.532 -3.445 -21.070 1.00 93.25 182 VAL A C 1
ATOM 1339 O O . VAL A 1 182 ? 22.816 -2.338 -20.605 1.00 93.25 182 VAL A O 1
ATOM 1342 N N . PRO A 1 183 ? 22.242 -3.602 -22.377 1.00 93.62 183 PRO A N 1
ATOM 1343 C CA . PRO A 1 183 ? 22.163 -2.475 -23.308 1.00 93.62 183 PRO A CA 1
ATOM 1344 C C . PRO A 1 183 ? 21.116 -1.442 -22.871 1.00 93.62 183 PRO A C 1
ATOM 1346 O O . PRO A 1 183 ? 20.025 -1.814 -22.434 1.00 93.62 183 PRO A O 1
ATOM 1349 N N . ARG A 1 184 ? 21.421 -0.143 -22.989 1.00 93.69 184 ARG A N 1
ATOM 1350 C CA . ARG A 1 184 ? 20.552 0.941 -22.486 1.00 93.69 184 ARG A CA 1
ATOM 1351 C C . ARG A 1 184 ? 19.171 0.939 -23.137 1.00 93.69 184 ARG A C 1
ATOM 1353 O O . ARG A 1 184 ? 18.181 1.199 -22.460 1.00 93.69 184 ARG A O 1
ATOM 1360 N N . GLU A 1 185 ? 19.091 0.564 -24.407 1.00 92.94 185 GLU A N 1
ATOM 1361 C CA . GLU A 1 185 ? 17.852 0.437 -25.170 1.00 92.94 185 GLU A CA 1
ATOM 1362 C C . GLU A 1 185 ? 16.910 -0.657 -24.638 1.00 92.94 185 GLU A C 1
ATOM 1364 O O . GLU A 1 185 ? 15.713 -0.630 -24.928 1.00 92.94 185 GLU A O 1
ATOM 1369 N N . ASN A 1 186 ? 17.431 -1.597 -23.844 1.00 94.94 186 ASN A N 1
ATOM 1370 C CA . ASN A 1 186 ? 16.667 -2.662 -23.197 1.00 94.94 186 ASN A CA 1
ATOM 1371 C C . ASN A 1 186 ? 16.242 -2.305 -21.765 1.00 94.94 186 ASN A C 1
ATOM 1373 O O . ASN A 1 186 ? 15.543 -3.083 -21.112 1.00 94.94 186 ASN A O 1
ATOM 1377 N N . ILE A 1 187 ? 16.643 -1.131 -21.272 1.00 97.06 187 ILE A N 1
ATOM 1378 C CA . ILE A 1 187 ? 16.334 -0.670 -19.924 1.00 97.06 187 ILE A CA 1
ATOM 1379 C C . ILE A 1 187 ? 15.198 0.353 -19.981 1.00 97.06 187 ILE A C 1
ATOM 1381 O O . ILE A 1 187 ? 15.307 1.399 -20.619 1.00 97.06 187 ILE A O 1
ATOM 1385 N N . VAL A 1 188 ? 14.117 0.079 -19.256 1.00 97.50 188 VAL A N 1
ATOM 1386 C CA . VAL A 1 188 ? 12.990 0.992 -19.042 1.00 97.50 188 VAL A CA 1
ATOM 1387 C C . VAL A 1 188 ? 13.122 1.601 -17.654 1.00 97.50 188 VAL A C 1
ATOM 1389 O O . VAL A 1 188 ? 13.037 0.892 -16.652 1.00 97.50 188 VAL A O 1
ATOM 1392 N N . THR A 1 189 ? 13.307 2.916 -17.563 1.00 96.88 189 THR A N 1
ATOM 1393 C CA . THR A 1 189 ? 13.360 3.603 -16.265 1.00 96.88 189 THR A CA 1
ATOM 1394 C C . THR A 1 189 ? 12.041 4.291 -15.950 1.00 96.88 189 THR A C 1
ATOM 1396 O O . THR A 1 189 ? 11.376 4.817 -16.838 1.00 96.88 189 THR A O 1
ATOM 1399 N N . VAL A 1 190 ? 11.625 4.290 -14.682 1.00 95.62 190 VAL A N 1
ATOM 1400 C CA . VAL A 1 190 ? 10.264 4.703 -14.308 1.00 95.62 190 VAL A CA 1
ATOM 1401 C C . VAL A 1 190 ? 10.249 5.637 -13.098 1.00 95.62 190 VAL A C 1
ATOM 1403 O O . VAL A 1 190 ? 10.783 5.325 -12.031 1.00 95.62 190 VAL A O 1
ATOM 1406 N N . GLY A 1 191 ? 9.529 6.751 -13.250 1.00 91.38 191 GLY A N 1
ATOM 1407 C CA . GLY A 1 191 ? 9.155 7.673 -12.180 1.00 91.38 191 GLY A CA 1
ATOM 1408 C C . GLY A 1 191 ? 9.990 8.953 -12.127 1.00 91.38 191 GLY A C 1
ATOM 1409 O O . GLY A 1 191 ? 11.165 8.971 -12.473 1.00 91.38 191 GLY A O 1
ATOM 1410 N N . LYS A 1 192 ? 9.386 10.035 -11.615 1.00 89.25 192 LYS A N 1
ATOM 1411 C CA . LYS A 1 192 ? 10.036 11.360 -11.498 1.00 89.25 192 LYS A CA 1
ATOM 1412 C C . LYS A 1 192 ? 11.264 11.399 -10.577 1.00 89.25 192 LYS A C 1
ATOM 1414 O O . LYS A 1 192 ? 11.968 12.396 -10.559 1.00 89.25 192 LYS A O 1
ATOM 1419 N N . CYS A 1 193 ? 11.438 10.380 -9.735 1.00 87.50 193 CYS A N 1
ATOM 1420 C CA . CYS A 1 193 ? 12.543 10.274 -8.784 1.00 87.50 193 CYS A CA 1
ATOM 1421 C C . CYS A 1 193 ? 13.789 9.605 -9.381 1.00 87.50 193 CYS A C 1
ATOM 1423 O O . CYS A 1 193 ? 14.761 9.407 -8.659 1.00 87.50 193 CYS A O 1
ATOM 1425 N N . MET A 1 194 ? 13.766 9.232 -10.665 1.00 89.94 194 MET A N 1
ATOM 1426 C CA . MET A 1 194 ? 14.961 8.768 -11.361 1.00 89.94 194 MET A CA 1
ATOM 1427 C C . MET A 1 194 ? 15.899 9.958 -11.644 1.00 89.94 194 MET A C 1
ATOM 1429 O O . MET A 1 194 ? 15.416 10.959 -12.176 1.00 89.94 194 MET A O 1
ATOM 1433 N N . PRO A 1 195 ? 17.206 9.871 -11.323 1.00 91.00 195 PRO A N 1
ATOM 1434 C CA . PRO A 1 195 ? 18.187 10.884 -11.718 1.00 91.00 195 PRO A CA 1
ATOM 1435 C C . PRO A 1 195 ? 18.240 11.041 -13.240 1.00 91.00 195 PRO A C 1
ATOM 1437 O O . PRO A 1 195 ? 18.165 10.040 -13.960 1.00 91.00 195 PRO A O 1
ATOM 1440 N N . GLU A 1 196 ? 18.384 12.272 -13.734 1.00 90.25 196 GLU A N 1
ATOM 1441 C CA . GLU A 1 196 ? 18.331 12.570 -15.174 1.00 90.25 196 GLU A CA 1
ATOM 1442 C C . GLU A 1 196 ? 19.402 11.808 -15.963 1.00 90.25 196 GLU A C 1
ATOM 1444 O O . GLU A 1 196 ? 19.114 11.249 -17.018 1.00 90.25 196 GLU A O 1
ATOM 1449 N N . GLU A 1 197 ? 20.608 11.692 -15.413 1.00 90.44 197 GLU A N 1
ATOM 1450 C CA . GLU A 1 197 ? 21.734 10.948 -15.978 1.00 90.44 197 GLU A CA 1
ATOM 1451 C C . GLU A 1 197 ? 21.474 9.437 -16.092 1.00 90.44 197 GLU A C 1
ATOM 1453 O O . GLU A 1 197 ? 22.064 8.742 -16.925 1.00 90.44 197 GLU A O 1
ATOM 1458 N N . SER A 1 198 ? 20.567 8.918 -15.264 1.00 91.38 198 SER A N 1
ATOM 1459 C CA . SER A 1 198 ? 20.191 7.507 -15.248 1.00 91.38 198 SER A CA 1
ATOM 1460 C C . SER A 1 198 ? 18.930 7.229 -16.066 1.00 91.38 198 SER A C 1
ATOM 1462 O O . SER A 1 198 ? 18.567 6.068 -16.244 1.00 91.38 198 SER A O 1
ATOM 1464 N N . CYS A 1 199 ? 18.258 8.255 -16.593 1.00 94.06 199 CYS A N 1
ATOM 1465 C CA . CYS A 1 199 ? 17.132 8.076 -17.500 1.00 94.06 199 CYS A CA 1
ATOM 1466 C C . CYS A 1 199 ? 17.609 7.519 -18.850 1.00 94.06 199 CYS A C 1
ATOM 1468 O O . CYS A 1 199 ? 18.548 8.034 -19.458 1.00 94.06 199 CYS A O 1
ATOM 1470 N N . THR A 1 200 ? 16.963 6.454 -19.322 1.00 94.88 200 THR A N 1
ATOM 1471 C CA . THR A 1 200 ? 17.187 5.910 -20.666 1.00 94.88 200 THR A CA 1
ATOM 1472 C C . THR A 1 200 ? 16.216 6.544 -21.659 1.00 94.88 200 THR A C 1
ATOM 1474 O O . THR A 1 200 ? 15.308 7.294 -21.296 1.00 94.88 200 THR A O 1
ATOM 1477 N N . GLU A 1 201 ? 16.370 6.202 -22.931 1.00 93.62 201 GLU A N 1
ATOM 1478 C CA . GLU A 1 201 ? 15.491 6.615 -24.024 1.00 93.62 201 GLU A CA 1
ATOM 1479 C C . GLU A 1 201 ? 14.047 6.120 -23.816 1.00 93.62 201 GLU A C 1
ATOM 1481 O O . GLU A 1 201 ? 13.105 6.704 -24.346 1.00 93.62 201 GLU A O 1
ATOM 1486 N N . ARG A 1 202 ? 13.856 5.072 -22.999 1.00 95.00 202 ARG A N 1
ATOM 1487 C CA . ARG A 1 202 ? 12.553 4.490 -22.636 1.00 95.00 202 ARG A CA 1
ATOM 1488 C C . ARG A 1 202 ? 12.063 4.941 -21.255 1.00 95.00 202 ARG A C 1
ATOM 1490 O O . ARG A 1 202 ? 11.369 4.194 -20.566 1.00 95.00 202 ARG A O 1
ATOM 1497 N N . HIS A 1 203 ? 12.434 6.146 -20.825 1.00 96.50 203 HIS A N 1
ATOM 1498 C CA . HIS A 1 203 ? 12.033 6.675 -19.524 1.00 96.50 203 HIS A CA 1
ATOM 1499 C C . HIS A 1 203 ? 10.543 7.057 -19.465 1.00 96.50 203 HIS A C 1
ATOM 1501 O O . HIS A 1 203 ? 10.044 7.821 -20.291 1.00 96.50 203 HIS A O 1
ATOM 1507 N N . VAL A 1 204 ? 9.846 6.602 -18.421 1.00 95.88 204 VAL A N 1
ATOM 1508 C CA . VAL A 1 204 ? 8.441 6.938 -18.153 1.00 95.88 204 VAL A CA 1
ATOM 1509 C C . VAL A 1 204 ? 8.335 7.907 -16.982 1.00 95.88 204 VAL A C 1
ATOM 1511 O O . VAL A 1 204 ? 8.532 7.541 -15.819 1.00 95.88 204 VAL A O 1
ATOM 1514 N N . LYS A 1 205 ? 7.951 9.148 -17.287 1.00 92.06 205 LYS A N 1
ATOM 1515 C CA . LYS A 1 205 ? 7.727 10.198 -16.285 1.00 92.06 205 LYS A CA 1
ATOM 1516 C C . LYS A 1 205 ? 6.408 9.987 -15.530 1.00 92.06 205 LYS A C 1
ATOM 1518 O O . LYS A 1 205 ? 5.425 9.489 -16.074 1.00 92.06 205 LYS A O 1
ATOM 1523 N N . GLY A 1 206 ? 6.375 10.410 -14.264 1.00 86.81 206 GLY A N 1
ATOM 1524 C CA . GLY A 1 206 ? 5.156 10.459 -13.445 1.00 86.81 206 GLY A CA 1
ATOM 1525 C C . GLY A 1 206 ? 5.373 10.139 -11.963 1.00 86.81 206 GLY A C 1
ATOM 1526 O O . GLY A 1 206 ? 6.442 9.682 -11.555 1.00 86.81 206 GLY A O 1
ATOM 1527 N N . CYS A 1 207 ? 4.361 10.417 -11.133 1.00 83.12 207 CYS A N 1
ATOM 1528 C CA . CYS A 1 207 ? 4.370 10.126 -9.694 1.00 83.12 207 CYS A CA 1
ATOM 1529 C C . CYS A 1 207 ? 2.946 9.897 -9.131 1.00 83.12 207 CYS A C 1
ATOM 1531 O O . CYS A 1 207 ? 2.297 10.859 -8.712 1.00 83.12 207 CYS A O 1
ATOM 1533 N N . PRO A 1 208 ? 2.468 8.637 -9.093 1.00 80.75 208 PRO A N 1
ATOM 1534 C CA . PRO A 1 208 ? 3.025 7.496 -9.821 1.00 80.75 208 PRO A CA 1
ATOM 1535 C C . PRO A 1 208 ? 2.837 7.656 -11.347 1.00 80.75 208 PRO A C 1
ATOM 1537 O O . PRO A 1 208 ? 2.042 8.494 -11.780 1.00 80.75 208 PRO A O 1
ATOM 1540 N N . PRO A 1 209 ? 3.599 6.926 -12.176 1.00 86.44 209 PRO A N 1
ATOM 1541 C CA . PRO A 1 209 ? 3.419 6.950 -13.625 1.00 86.44 209 PRO A CA 1
ATOM 1542 C C . PRO A 1 209 ? 2.108 6.287 -14.060 1.00 86.44 209 PRO A C 1
ATOM 1544 O O . PRO A 1 209 ? 1.472 5.560 -13.298 1.00 86.44 209 PRO A O 1
ATOM 1547 N N . ASN A 1 210 ? 1.697 6.540 -15.302 1.00 88.31 210 ASN A N 1
ATOM 1548 C CA . ASN A 1 210 ? 0.543 5.869 -15.893 1.00 88.31 210 ASN A CA 1
ATOM 1549 C C . ASN A 1 210 ? 0.923 4.444 -16.333 1.00 88.31 210 ASN A C 1
ATOM 1551 O O . ASN A 1 210 ? 1.895 4.280 -17.072 1.00 88.31 210 ASN A O 1
ATOM 1555 N N . ASN A 1 211 ? 0.141 3.431 -15.938 1.00 89.50 211 ASN A N 1
ATOM 1556 C CA . ASN A 1 211 ? 0.403 2.026 -16.282 1.00 89.50 211 ASN A CA 1
ATOM 1557 C C . ASN A 1 211 ? 0.602 1.816 -17.786 1.00 89.50 211 ASN A C 1
ATOM 1559 O O . ASN A 1 211 ? 1.547 1.153 -18.198 1.00 89.50 211 ASN A O 1
ATOM 1563 N N . ALA A 1 212 ? -0.252 2.412 -18.619 1.00 90.00 212 ALA A N 1
ATOM 1564 C CA . ALA A 1 212 ? -0.219 2.184 -20.057 1.00 90.00 212 ALA A CA 1
ATOM 1565 C C . ALA A 1 212 ? 1.032 2.795 -20.715 1.00 90.00 212 ALA A C 1
ATOM 1567 O O . ALA A 1 212 ? 1.504 2.272 -21.720 1.00 90.00 212 ALA A O 1
ATOM 1568 N N . LEU A 1 213 ? 1.606 3.856 -20.133 1.00 93.00 213 LEU A N 1
ATOM 1569 C CA . LEU A 1 213 ? 2.903 4.389 -20.567 1.00 93.00 213 LEU A CA 1
ATOM 1570 C C . LEU A 1 213 ? 4.056 3.463 -20.166 1.00 93.00 213 LEU A C 1
ATOM 1572 O O . LEU A 1 213 ? 4.990 3.297 -20.944 1.00 93.00 213 LEU A O 1
ATOM 1576 N N . VAL A 1 214 ? 3.971 2.815 -18.998 1.00 94.81 214 VAL A N 1
ATOM 1577 C CA . VAL A 1 214 ? 4.932 1.773 -18.595 1.00 94.81 214 VAL A CA 1
ATOM 1578 C C . VAL A 1 214 ? 4.870 0.589 -19.559 1.00 94.81 214 VAL A C 1
ATOM 1580 O O . VAL A 1 214 ? 5.907 0.170 -20.066 1.00 94.81 214 VAL A O 1
ATOM 1583 N N . VAL A 1 215 ? 3.667 0.112 -19.900 1.00 94.38 215 VAL A N 1
ATOM 1584 C CA . VAL A 1 215 ? 3.488 -0.943 -20.913 1.00 94.38 215 VAL A CA 1
ATOM 1585 C C . VAL A 1 215 ? 4.043 -0.505 -22.272 1.00 94.38 215 VAL A C 1
ATOM 1587 O O . VAL A 1 215 ? 4.793 -1.259 -22.887 1.00 94.38 215 VAL A O 1
ATOM 1590 N N . LYS A 1 216 ? 3.754 0.728 -22.720 1.00 94.44 216 LYS A N 1
ATOM 1591 C CA . LYS A 1 216 ? 4.294 1.279 -23.976 1.00 94.44 216 LYS A CA 1
ATOM 1592 C C . LYS A 1 216 ? 5.819 1.286 -23.984 1.00 94.44 216 LYS A C 1
ATOM 1594 O O . LYS A 1 216 ? 6.414 0.879 -24.971 1.00 94.44 216 LYS A O 1
ATOM 1599 N N . ALA A 1 217 ? 6.456 1.719 -22.900 1.00 95.50 217 ALA A N 1
ATOM 1600 C CA . ALA A 1 217 ? 7.913 1.765 -22.814 1.00 95.50 217 ALA A CA 1
ATOM 1601 C C . ALA A 1 217 ? 8.546 0.366 -22.818 1.00 95.50 217 ALA A C 1
ATOM 1603 O O . ALA A 1 217 ? 9.601 0.167 -23.418 1.00 95.50 217 ALA A O 1
ATOM 1604 N N . ILE A 1 218 ? 7.885 -0.621 -22.205 1.00 95.00 218 ILE A N 1
ATOM 1605 C CA . ILE A 1 218 ? 8.312 -2.021 -22.272 1.00 95.00 218 ILE A CA 1
ATOM 1606 C C . ILE A 1 218 ? 8.186 -2.543 -23.704 1.00 95.00 218 ILE A C 1
ATOM 1608 O O . ILE A 1 218 ? 9.155 -3.063 -24.254 1.00 95.00 218 ILE A O 1
ATOM 1612 N N . ILE A 1 219 ? 7.019 -2.398 -24.335 1.00 94.12 219 ILE A N 1
ATOM 1613 C CA . ILE A 1 219 ? 6.762 -2.934 -25.677 1.00 94.12 219 ILE A CA 1
ATOM 1614 C C . ILE A 1 219 ? 7.589 -2.197 -26.745 1.00 94.12 219 ILE A C 1
ATOM 1616 O O . ILE A 1 219 ? 8.115 -2.840 -27.655 1.00 94.12 219 ILE A O 1
ATOM 1620 N N . GLY A 1 220 ? 7.780 -0.885 -26.618 1.00 89.75 220 GLY A N 1
ATOM 1621 C CA . GLY A 1 220 ? 8.341 -0.040 -27.673 1.00 89.75 220 GLY A CA 1
ATOM 1622 C C . GLY A 1 220 ? 7.449 -0.058 -28.916 1.00 89.75 220 GLY A C 1
ATOM 1623 O O . GLY A 1 220 ? 6.229 -0.135 -28.806 1.00 89.75 220 GLY A O 1
ATOM 1624 N N . ASP A 1 221 ? 8.058 -0.079 -30.100 1.00 86.88 221 ASP A N 1
ATOM 1625 C CA . ASP A 1 221 ? 7.336 -0.107 -31.384 1.00 86.88 221 ASP A CA 1
ATOM 1626 C C . ASP A 1 221 ? 6.947 -1.529 -31.837 1.00 86.88 221 ASP A C 1
ATOM 1628 O O . ASP A 1 221 ? 6.519 -1.745 -32.970 1.00 86.88 221 ASP A O 1
ATOM 1632 N N . ARG A 1 222 ? 7.116 -2.535 -30.964 1.00 89.00 222 ARG A N 1
ATOM 1633 C CA . ARG A 1 222 ? 6.918 -3.956 -31.305 1.00 89.00 222 ARG A CA 1
ATOM 1634 C C . ARG A 1 222 ? 5.444 -4.367 -31.388 1.00 89.00 222 ARG A C 1
ATOM 1636 O O . ARG A 1 222 ? 5.149 -5.404 -31.980 1.00 89.00 222 ARG A O 1
ATOM 1643 N N . ALA A 1 223 ? 4.543 -3.605 -30.767 1.00 87.44 223 ALA A N 1
ATOM 1644 C CA . ALA A 1 223 ? 3.098 -3.828 -30.781 1.00 87.44 223 ALA A CA 1
ATOM 1645 C C . ALA A 1 223 ? 2.327 -2.624 -30.220 1.00 87.44 223 ALA A C 1
ATOM 1647 O O . ALA A 1 223 ? 2.872 -1.789 -29.501 1.00 87.44 223 ALA A O 1
ATOM 1648 N N . GLU A 1 224 ? 1.024 -2.580 -30.497 1.00 83.75 224 GLU A N 1
ATOM 1649 C CA . GLU A 1 224 ? 0.113 -1.642 -29.845 1.00 83.75 224 GLU A CA 1
ATOM 1650 C C . GLU A 1 224 ? -0.178 -2.053 -28.395 1.00 83.75 224 GLU A C 1
ATOM 1652 O O . GLU A 1 224 ? -0.361 -3.231 -28.069 1.00 83.75 224 GLU A O 1
ATOM 1657 N N . VAL A 1 225 ? -0.262 -1.062 -27.506 1.00 81.38 225 VAL A N 1
ATOM 1658 C CA . VAL A 1 225 ? -0.640 -1.275 -26.105 1.00 81.38 225 VAL A CA 1
ATOM 1659 C C . VAL A 1 225 ? -2.141 -1.506 -26.015 1.00 81.38 225 VAL A C 1
ATOM 1661 O O . VAL A 1 225 ? -2.931 -0.634 -26.376 1.00 81.38 225 VAL A O 1
ATOM 1664 N N . ARG A 1 226 ? -2.542 -2.653 -25.465 1.00 73.25 226 ARG A N 1
ATOM 1665 C CA . ARG A 1 226 ? -3.951 -2.944 -25.191 1.00 73.25 226 ARG A CA 1
ATOM 1666 C C . ARG A 1 226 ? -4.292 -2.512 -23.773 1.00 73.25 226 ARG A C 1
ATOM 1668 O O . ARG A 1 226 ? -3.637 -2.917 -22.817 1.00 73.25 226 ARG A O 1
ATOM 1675 N N . ARG A 1 227 ? -5.316 -1.671 -23.633 1.00 66.19 227 ARG A N 1
ATOM 1676 C CA . ARG A 1 227 ? -5.829 -1.228 -22.333 1.00 66.19 227 ARG A CA 1
ATOM 1677 C C . ARG A 1 227 ? -7.009 -2.095 -21.935 1.00 66.19 227 ARG A C 1
ATOM 1679 O O . ARG A 1 227 ? -7.949 -2.243 -22.703 1.00 66.19 227 ARG A O 1
ATOM 1686 N N . MET A 1 228 ? -6.968 -2.638 -20.723 1.00 60.34 228 MET A N 1
ATOM 1687 C CA . MET A 1 228 ? -8.032 -3.518 -20.236 1.00 60.34 228 MET A CA 1
ATOM 1688 C C . MET A 1 228 ? -9.264 -2.745 -19.728 1.00 60.34 228 MET A C 1
ATOM 1690 O O . MET A 1 228 ? -10.373 -3.261 -19.784 1.00 60.34 228 MET A O 1
ATOM 1694 N N . TYR A 1 229 ? -9.080 -1.503 -19.260 1.00 59.69 229 TYR A N 1
ATOM 1695 C CA . TYR A 1 229 ? -10.117 -0.715 -18.568 1.00 59.69 229 TYR A CA 1
ATOM 1696 C C . TYR A 1 229 ? -10.456 0.627 -19.237 1.00 59.69 229 TYR A C 1
ATOM 1698 O O . TYR A 1 229 ? -11.150 1.451 -18.645 1.00 59.69 229 TYR A O 1
ATOM 1706 N N . ALA A 1 230 ? -9.944 0.882 -20.442 1.00 57.75 230 ALA A N 1
ATOM 1707 C CA . ALA A 1 230 ? -10.231 2.103 -21.187 1.00 57.75 230 ALA A CA 1
ATOM 1708 C C . ALA A 1 230 ? -10.256 1.808 -22.688 1.00 57.75 230 ALA A C 1
ATOM 1710 O O . ALA A 1 230 ? -9.297 1.256 -23.221 1.00 57.75 230 ALA A O 1
ATOM 1711 N N . GLU A 1 231 ? -11.341 2.207 -23.352 1.00 46.91 231 GLU A N 1
ATOM 1712 C CA . GLU A 1 231 ? -11.521 2.063 -24.804 1.00 46.91 231 GLU A CA 1
ATOM 1713 C C . GLU A 1 231 ? -10.726 3.116 -25.601 1.00 46.91 231 GLU A C 1
ATOM 1715 O O . GLU A 1 231 ? -10.522 2.971 -26.804 1.00 46.91 231 GLU A O 1
ATOM 1720 N N . GLU A 1 232 ? -10.251 4.180 -24.942 1.00 52.53 232 GLU A N 1
ATOM 1721 C CA . GLU A 1 232 ? -9.556 5.296 -25.591 1.00 52.53 232 GLU A CA 1
ATOM 1722 C C . GLU A 1 232 ? -8.040 5.069 -25.743 1.00 52.53 232 GLU A C 1
ATOM 1724 O O . GLU A 1 232 ? -7.361 4.570 -24.832 1.00 52.53 232 GLU A O 1
ATOM 172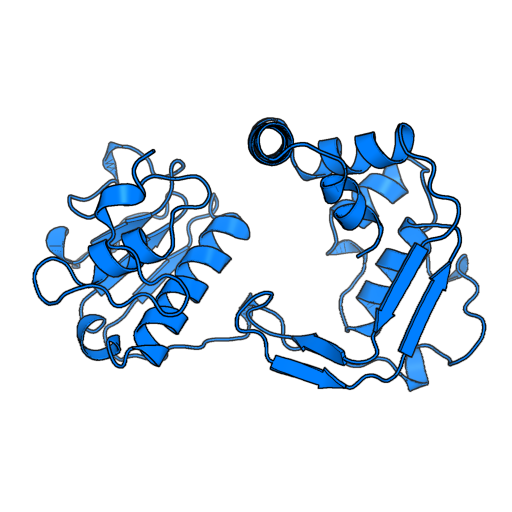9 N N . SER A 1 233 ? -7.498 5.512 -26.888 1.00 53.44 233 SER A N 1
ATOM 1730 C CA . SER A 1 233 ? -6.073 5.415 -27.223 1.00 53.44 233 SER A CA 1
ATOM 1731 C C . SER A 1 233 ? -5.178 6.178 -26.236 1.00 53.44 233 SER A C 1
ATOM 1733 O O . SER A 1 233 ? -5.606 7.055 -25.479 1.00 53.44 233 SER A O 1
ATOM 1735 N N . LEU A 1 234 ? -3.890 5.828 -26.232 1.00 54.34 234 LEU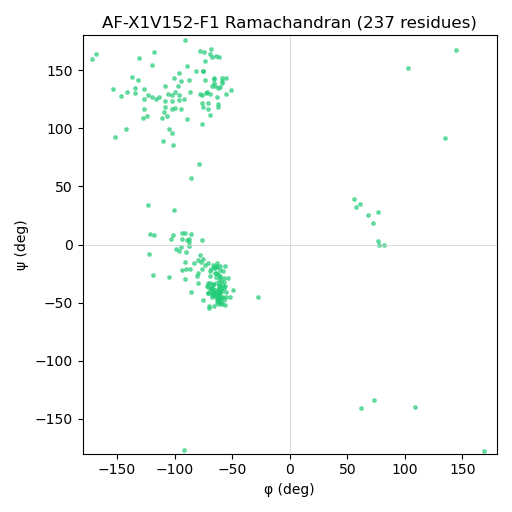 A N 1
ATOM 1736 C CA . LEU A 1 234 ? -2.870 6.438 -25.374 1.00 54.34 234 LEU A CA 1
ATOM 1737 C C . LEU A 1 234 ? -2.720 7.958 -25.557 1.00 54.34 234 LEU A C 1
ATOM 1739 O O . LEU A 1 234 ? -2.289 8.625 -24.616 1.00 54.34 234 LEU A O 1
ATOM 1743 N N . ASP A 1 235 ? -3.123 8.508 -26.701 1.00 51.28 235 ASP A N 1
ATOM 1744 C CA . ASP A 1 235 ? -2.884 9.908 -27.084 1.00 51.28 235 ASP A CA 1
ATOM 1745 C C . ASP A 1 235 ? -3.617 10.927 -26.196 1.00 51.28 235 ASP A C 1
ATOM 1747 O O . ASP A 1 235 ? -3.223 12.085 -26.117 1.00 51.28 235 ASP A O 1
ATOM 1751 N N . LYS A 1 236 ? -4.654 10.503 -25.462 1.00 47.56 236 LYS A N 1
ATOM 1752 C CA . LYS A 1 236 ? -5.404 11.366 -24.528 1.00 47.56 236 LYS A CA 1
ATOM 1753 C C . LYS A 1 236 ? -4.844 11.393 -23.099 1.00 47.56 236 LYS A C 1
ATOM 1755 O O . LYS A 1 236 ? -5.448 11.981 -22.209 1.00 47.56 236 LYS A O 1
ATOM 1760 N N . THR A 1 237 ? -3.715 10.730 -22.853 1.00 49.66 237 THR A N 1
ATOM 1761 C CA . THR A 1 237 ? -3.198 10.476 -21.491 1.00 49.66 237 THR A CA 1
ATOM 1762 C C . THR A 1 237 ? -2.110 11.459 -21.056 1.00 49.66 237 THR A C 1
ATOM 1764 O O . THR A 1 237 ? -1.645 11.383 -19.921 1.00 49.66 237 THR A O 1
ATOM 1767 N N . GLU A 1 238 ? -1.692 12.361 -21.948 1.00 37.03 238 GLU A N 1
ATOM 1768 C CA . GLU A 1 238 ? -0.642 13.361 -21.700 1.00 37.03 238 GLU A CA 1
ATOM 1769 C C . GLU A 1 238 ? -1.168 14.704 -21.151 1.00 37.03 238 GLU A C 1
ATOM 1771 O O . GLU A 1 238 ? -0.400 15.660 -21.058 1.00 37.03 238 GLU A O 1
ATOM 1776 N N . MET A 1 239 ? -2.448 14.787 -20.758 1.00 33.88 239 MET A N 1
ATOM 1777 C CA . MET A 1 239 ? -3.041 15.982 -20.129 1.00 33.88 239 MET A CA 1
ATOM 1778 C C . MET A 1 239 ? -3.041 15.931 -18.597 1.00 33.88 239 MET A C 1
ATOM 1780 O O . MET A 1 239 ? -3.537 14.934 -18.021 1.00 33.88 239 MET A O 1
#

Solvent-accessible surface area (backbone atoms only — not comparable to full-atom values): 13924 Å² total; per-residue (Å²): 93,61,57,67,57,59,55,68,80,46,54,74,65,53,55,53,50,34,65,76,78,39,49,56,62,54,42,44,51,48,47,72,76,51,76,64,72,64,41,77,42,85,31,41,66,39,70,27,29,48,57,91,85,68,30,48,81,39,82,64,74,40,74,52,71,37,57,39,46,22,38,44,28,27,49,52,29,45,35,41,58,39,62,42,82,77,37,60,57,43,43,56,30,31,76,69,68,68,32,51,61,57,65,94,79,53,89,83,84,76,84,56,61,88,84,70,45,44,74,53,57,46,46,90,75,50,78,92,75,91,52,77,63,44,45,80,47,76,15,90,69,48,48,71,59,46,52,50,31,54,54,48,23,54,48,47,30,52,80,63,73,47,56,85,52,37,56,66,29,35,40,39,25,16,55,45,81,82,67,83,96,59,61,61,92,37,31,28,26,41,30,68,67,38,50,75,92,71,50,36,97,35,50,34,70,34,88,58,41,56,37,68,54,51,41,37,41,61,45,46,93,79,56,84,78,75,60,92,89,50,95,70,69,76,86,77,68,85,118

Radius of gyration: 20.2 Å; Cα contacts (8 Å, |Δi|>4): 382; chains: 1; bounding box: 44×36×57 Å

InterPro domains:
  IPR007160 Domain of unknown function DUF362 [PF04015] (1-78)

Foldseek 3Di:
DQLVVLLVVDDPVVNVVCVVVPVQVVSLVSCVVDQQQKDKDPVQWDFFALDDPDTDIDGQHDIQMDRQSLLSQLLVCQQQPHHSVVPSNSVVNVVVVSGDNDPVPRDDDDDDSVVRGDHGHHNVNDDPDDDPQAEEEEDPQDDPLQVSLLSVLRVQCVVVVNSVLRHLAYEYEQQDDDDPPRDLLRYEYAEPNHDPVRHGPLYFYDDHGHSQSSNCSSCPPVDAGDDPPDPDHPPVVPD

Mean predicted aligned error: 6.32 Å

Nearest PDB structures (foldseek):
  4nir-assembly2_B  TM=1.798E-01  e=7.803E+00  Bacillus anthracis

Organism: NCBI:txid412755

Sequence (239 aa):
CAIKKLKGLLTDQGKKGMHQEGLFEGVVDLMVAVKSKLAVVDAVVCQEGIGPIFGKPVEMNLIVAGKDLVAVDSTCARLIGYDPSETLLTVNAAARGLGVMDPDQIEIVGEPLDAVKRRFLRSIEDDPVKVEGFQLIYGEATC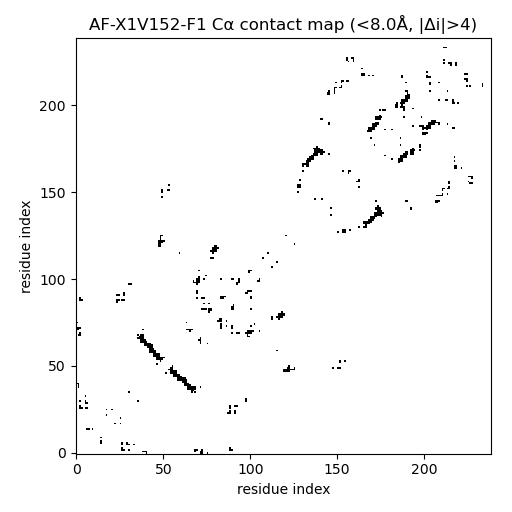TGCRSTVMSALVDMRNADQLVYLPGVTVVTGGAPLPEGVPRENIVTVGKCMPEESCTERHVKGCPPNNALVVKAIIGDRAEVRRMYAEESLDKTEM